Protein AF-A0A098GI30-F1 (afdb_monomer)

Secondary structure (DSSP, 8-state):
--EEEEESS-GGG--HHHHHHHHHHHHHHHTTT--EEEEETTS-TTTTPPTT-EEEEEE-SEEPP--GGGGGS-HHHHHTSHHHHGGGEEEEETTEEEEHHHHHHHHHHTTTT--B-TTSSBP----EEEEEEEESS-GGGHHHHHHHHHHHHHHHS---HHHHHH-EEEEEEETT--SS-----TTS---------S---HHHHHHHHHHSGGGS----HHHHHHHHHHHHHHHHHTTTTHHHHTTGGGGGS-HHHHHHHHHHHH-SSHHHHHHHHHHHHHH-TTSHHHHHHHHHHHHHHHHHHHHHSSS-TT--

pLDDT: mean 77.21, std 16.87, range [32.72, 94.81]

Foldseek 3Di:
DAAEEEEAAAPVGDDPVRVVLVVVLCVVVVVVVHHYHYDYQPRLSQAAADAQHEYEYEYEAEFDDDDPVLLPPPLVVLVVDPNSQSRQWGPNDPVDIDRLLVSLVRSVVSHNQAHADPVGDGDLAEHNYEYEYEYANHAPSQVSNQVSNVVSNVVPPDPPPVRVVRYWYWYFYDNHDDSPPPDCPPPDDRPGDGPTPPPPPVVNVVVVLCPPPVLPQFADPVLLVQLVVVLLVVLCVVVVNVCVVVVVSVVVDDPLRVVLSVQLNPDPGRNSNLVSLVVSCVVCVPDSSNVSCVVRNVVSVVVSCVVPVPDPPPPD

Structure (mmCIF, N/CA/C/O backbone):
data_AF-A0A098GI30-F1
#
_entry.id   AF-A0A098GI30-F1
#
loop_
_atom_site.group_PDB
_atom_site.id
_atom_site.type_symbol
_atom_site.label_atom_id
_atom_site.label_alt_id
_atom_site.label_comp_id
_atom_site.label_asym_id
_atom_site.label_entity_id
_atom_site.label_seq_id
_atom_site.pdbx_PDB_ins_code
_atom_site.Cartn_x
_atom_site.Cartn_y
_atom_site.Cartn_z
_atom_site.occupancy
_atom_site.B_iso_or_equiv
_atom_site.auth_seq_id
_atom_site.auth_comp_id
_atom_site.auth_asym_id
_atom_site.auth_atom_id
_atom_site.pdbx_PDB_model_num
ATOM 1 N N . MET A 1 1 ? 10.193 17.788 -5.941 1.00 66.31 1 MET A N 1
ATOM 2 C CA . MET A 1 1 ? 10.615 16.376 -6.067 1.00 66.31 1 MET A CA 1
ATOM 3 C C . MET A 1 1 ? 9.726 15.698 -7.102 1.00 66.31 1 MET A C 1
ATOM 5 O O . MET A 1 1 ? 8.508 15.831 -6.957 1.00 66.31 1 MET A O 1
ATOM 9 N N . PRO A 1 2 ? 10.304 15.053 -8.130 1.00 80.12 2 PRO A N 1
ATOM 10 C CA . PRO A 1 2 ? 9.548 14.479 -9.238 1.00 80.12 2 PRO A CA 1
ATOM 11 C C . PRO A 1 2 ? 8.706 13.275 -8.800 1.00 80.12 2 PRO A C 1
ATOM 13 O O . PRO A 1 2 ? 9.048 12.545 -7.864 1.00 80.12 2 PRO A O 1
ATOM 16 N N . TYR A 1 3 ? 7.573 13.107 -9.470 1.00 86.69 3 TYR A N 1
ATOM 17 C CA . TYR A 1 3 ? 6.636 12.004 -9.323 1.00 86.69 3 TYR A CA 1
ATOM 18 C C . TYR A 1 3 ? 6.801 11.104 -10.543 1.00 86.69 3 TYR A C 1
ATOM 20 O O . TYR A 1 3 ? 6.679 11.578 -11.668 1.00 86.69 3 TYR A O 1
ATOM 28 N N . TYR A 1 4 ? 7.044 9.817 -10.331 1.00 90.88 4 TYR A N 1
ATOM 29 C CA . TYR A 1 4 ? 7.164 8.855 -11.423 1.00 90.88 4 TYR A CA 1
ATOM 30 C C . TYR A 1 4 ? 5.808 8.199 -11.635 1.00 90.88 4 TYR A C 1
ATOM 32 O O . TYR A 1 4 ? 5.239 7.669 -10.685 1.00 90.88 4 TYR A O 1
ATOM 40 N N . LEU A 1 5 ? 5.267 8.250 -12.846 1.00 92.19 5 LEU A N 1
ATOM 41 C CA . LEU A 1 5 ? 4.055 7.537 -13.234 1.00 92.19 5 LEU A CA 1
ATOM 42 C C . LEU A 1 5 ? 4.455 6.386 -14.156 1.00 92.19 5 LEU A C 1
ATOM 44 O O . LEU A 1 5 ? 4.785 6.622 -15.314 1.00 92.19 5 LEU A O 1
ATOM 48 N N . TYR A 1 6 ? 4.419 5.162 -13.637 1.00 94.31 6 TYR A N 1
ATOM 49 C CA . TYR A 1 6 ? 4.655 3.940 -14.393 1.00 94.31 6 TYR A CA 1
ATOM 50 C C . TYR A 1 6 ? 3.350 3.382 -14.950 1.00 94.31 6 TYR A C 1
ATOM 52 O O . TYR A 1 6 ? 2.383 3.176 -14.210 1.00 94.31 6 TYR A O 1
ATOM 60 N N . ILE A 1 7 ? 3.331 3.126 -16.255 1.00 92.75 7 ILE A N 1
ATOM 61 C CA . ILE A 1 7 ? 2.194 2.542 -16.960 1.00 92.75 7 ILE A CA 1
ATOM 62 C C . ILE A 1 7 ? 2.646 1.194 -17.536 1.00 92.75 7 ILE A C 1
ATOM 64 O O . ILE A 1 7 ? 3.484 1.180 -18.440 1.00 92.75 7 ILE A O 1
ATOM 68 N N . PRO A 1 8 ? 2.078 0.061 -17.080 1.00 92.75 8 PRO A N 1
ATOM 69 C CA . PRO A 1 8 ? 2.467 -1.288 -17.485 1.00 92.75 8 PRO A CA 1
ATOM 70 C C . PRO A 1 8 ? 1.905 -1.666 -18.867 1.00 92.75 8 PRO A C 1
ATOM 72 O O . PRO A 1 8 ? 1.414 -2.769 -19.080 1.00 92.75 8 PRO A O 1
ATOM 75 N N . ILE A 1 9 ? 1.915 -0.721 -19.805 1.00 91.69 9 ILE A N 1
ATOM 76 C CA . ILE A 1 9 ? 1.500 -0.885 -21.197 1.00 91.69 9 ILE A CA 1
ATOM 77 C C . ILE A 1 9 ? 2.473 -0.074 -22.047 1.00 91.69 9 ILE A C 1
ATOM 79 O O . ILE A 1 9 ? 2.717 1.098 -21.756 1.00 91.69 9 ILE A O 1
ATOM 83 N N . ALA A 1 10 ? 2.998 -0.674 -23.116 1.00 91.88 10 ALA A N 1
ATOM 84 C CA . ALA A 1 10 ? 3.862 0.030 -24.058 1.00 91.88 10 ALA A CA 1
ATOM 85 C C . ALA A 1 10 ? 3.115 1.220 -24.681 1.00 91.88 10 ALA A C 1
ATOM 87 O O . ALA A 1 10 ? 1.952 1.086 -25.066 1.00 91.88 10 ALA A O 1
ATOM 88 N N . GLN A 1 11 ? 3.784 2.361 -24.858 1.00 91.56 11 GLN A N 1
ATOM 89 C CA . GLN A 1 11 ? 3.155 3.620 -25.286 1.00 91.56 11 GLN A CA 1
ATOM 90 C C . GLN A 1 11 ? 2.290 3.490 -26.560 1.00 91.56 11 GLN A C 1
ATOM 92 O O . GLN A 1 11 ? 1.214 4.096 -26.668 1.00 91.56 11 GLN A O 1
ATOM 97 N N . LYS A 1 12 ? 2.742 2.663 -27.514 1.00 90.06 12 LYS A N 1
ATOM 98 C CA . LYS A 1 12 ? 2.047 2.364 -28.777 1.00 90.06 12 LYS A CA 1
ATOM 99 C C . LYS A 1 12 ? 0.723 1.606 -28.603 1.00 90.06 12 LYS A C 1
ATOM 101 O O . LYS A 1 12 ? -0.170 1.772 -29.423 1.00 90.06 12 LYS A O 1
ATOM 106 N N . ASN A 1 13 ? 0.579 0.836 -27.525 1.00 89.44 13 ASN A N 1
ATOM 107 C CA . ASN A 1 13 ? -0.569 -0.040 -27.266 1.00 89.44 13 ASN A CA 1
ATOM 108 C C . ASN A 1 13 ? -1.625 0.601 -26.354 1.00 89.44 13 ASN A C 1
ATOM 110 O O . ASN A 1 13 ? -2.619 -0.044 -26.021 1.00 89.44 13 ASN A O 1
ATOM 114 N N . ILE A 1 14 ? -1.417 1.851 -25.929 1.00 88.00 14 ILE A N 1
ATOM 115 C CA . ILE A 1 14 ? -2.318 2.547 -25.008 1.00 88.00 14 ILE A CA 1
ATOM 116 C C . ILE A 1 14 ? -3.578 3.009 -25.740 1.00 88.00 14 ILE A C 1
ATOM 118 O O . ILE A 1 14 ? -3.468 3.815 -26.671 1.00 88.00 14 ILE A O 1
ATOM 122 N N . PRO A 1 15 ? -4.772 2.599 -25.276 1.00 86.50 15 PRO A N 1
ATOM 123 C CA . PRO A 1 15 ? -6.033 3.072 -25.831 1.00 86.50 15 PRO A CA 1
ATOM 124 C C . PRO A 1 15 ? -6.187 4.597 -25.766 1.00 86.50 15 PRO A C 1
ATOM 126 O O . PRO A 1 15 ? -5.739 5.253 -24.821 1.00 86.50 15 PRO A O 1
ATOM 129 N N . ALA A 1 16 ? -6.854 5.178 -26.766 1.00 84.94 16 ALA A N 1
ATOM 130 C CA . ALA A 1 16 ? -6.996 6.630 -26.898 1.00 84.94 16 ALA A CA 1
ATOM 131 C C . ALA A 1 16 ? -7.680 7.285 -25.682 1.00 84.94 16 ALA A C 1
ATOM 133 O O . ALA A 1 16 ? -7.245 8.347 -25.227 1.00 84.94 16 ALA A O 1
ATOM 134 N N . ASN A 1 17 ? -8.697 6.625 -25.117 1.00 80.44 17 ASN A N 1
ATOM 135 C CA . ASN A 1 17 ? -9.366 7.073 -23.896 1.00 80.44 17 ASN A CA 1
ATOM 136 C C . ASN A 1 17 ? -8.368 7.165 -22.731 1.00 80.44 17 ASN A C 1
ATOM 138 O O . ASN A 1 17 ? -8.202 8.241 -22.166 1.00 80.44 17 ASN A O 1
ATOM 142 N N . LEU A 1 18 ? -7.614 6.099 -22.453 1.00 83.62 18 LEU A N 1
ATOM 143 C CA . LEU A 1 18 ? -6.615 6.057 -21.389 1.00 83.62 18 LEU A CA 1
ATOM 144 C C . LEU A 1 18 ? -5.523 7.114 -21.596 1.00 83.62 18 LEU A C 1
ATOM 146 O O . LEU A 1 18 ? -5.159 7.817 -20.654 1.00 83.62 18 LEU A O 1
ATOM 150 N N . ARG A 1 19 ? -5.056 7.296 -22.838 1.00 85.56 19 ARG A N 1
ATOM 151 C CA . ARG A 1 19 ? -4.071 8.329 -23.192 1.00 85.56 19 ARG A CA 1
ATOM 152 C C . ARG A 1 19 ? -4.573 9.733 -22.853 1.00 85.56 19 ARG A C 1
ATOM 154 O O . ARG A 1 19 ? -3.816 10.533 -22.305 1.00 85.56 19 ARG A O 1
ATOM 161 N N . SER A 1 20 ? -5.834 10.036 -23.165 1.00 80.12 20 SER A N 1
ATOM 162 C CA . SER A 1 20 ? -6.440 11.329 -22.826 1.00 80.12 20 SER A CA 1
ATOM 163 C C . SER A 1 20 ? -6.517 11.540 -21.313 1.00 80.12 20 SER A C 1
ATOM 165 O O . SER A 1 20 ? -6.191 12.618 -20.819 1.00 80.12 20 SER A O 1
ATOM 167 N N . THR A 1 21 ? -6.852 10.492 -20.562 1.00 78.75 21 THR A N 1
ATOM 168 C CA . THR A 1 21 ? -7.002 10.579 -19.113 1.00 78.75 21 THR A CA 1
ATOM 169 C C . THR A 1 21 ? -5.658 10.699 -18.391 1.00 78.75 21 THR A C 1
ATOM 171 O O . THR A 1 21 ? -5.544 11.471 -17.442 1.00 78.75 21 THR A O 1
ATOM 174 N N . ILE A 1 22 ? -4.614 10.012 -18.873 1.00 84.81 22 ILE A N 1
ATOM 175 C CA . ILE A 1 22 ? -3.236 10.191 -18.387 1.00 84.81 22 ILE A CA 1
ATOM 176 C C . ILE A 1 22 ? -2.790 11.640 -18.598 1.00 84.81 22 ILE A C 1
ATOM 178 O O . ILE A 1 22 ? -2.300 12.260 -17.658 1.00 84.81 22 ILE A O 1
ATOM 182 N N . LYS A 1 23 ? -2.998 12.202 -19.799 1.00 85.94 23 LYS A N 1
ATOM 183 C CA . LYS A 1 23 ? -2.648 13.603 -20.092 1.00 85.94 23 LYS A CA 1
ATOM 184 C C . LYS A 1 23 ? -3.344 14.570 -19.135 1.00 85.94 23 LYS A C 1
ATOM 186 O O . LYS A 1 23 ? -2.672 15.368 -18.493 1.00 85.94 23 LYS A O 1
ATOM 191 N N . GLN A 1 24 ? -4.658 14.426 -18.957 1.00 79.50 24 GLN A N 1
ATOM 192 C CA . GLN A 1 24 ? -5.422 15.249 -18.015 1.00 79.50 24 GLN A CA 1
ATOM 193 C C . GLN A 1 24 ? -4.879 15.155 -16.584 1.00 79.50 24 GLN A C 1
ATOM 195 O O . GLN A 1 24 ? -4.757 16.171 -15.902 1.00 79.50 24 GLN A O 1
ATOM 200 N N . TRP A 1 25 ? -4.534 13.950 -16.121 1.00 80.69 25 TRP A N 1
ATOM 201 C CA . TRP A 1 25 ? -3.972 13.757 -14.786 1.00 80.69 25 TRP A CA 1
ATOM 202 C C . TRP A 1 25 ? -2.607 14.437 -14.629 1.00 80.69 25 TRP A C 1
ATOM 204 O O . TRP A 1 25 ? -2.384 15.150 -13.649 1.00 80.69 25 TRP A O 1
ATOM 214 N N . VAL A 1 26 ? -1.721 14.271 -15.616 1.00 85.12 26 VAL A N 1
ATOM 215 C CA . VAL A 1 26 ? -0.407 14.927 -15.647 1.00 85.12 26 VAL A CA 1
ATOM 216 C C . VAL A 1 26 ? -0.567 16.448 -15.625 1.00 85.12 26 VAL A C 1
ATOM 218 O O . VAL A 1 26 ? 0.106 17.115 -14.843 1.00 85.12 26 VAL A O 1
ATOM 221 N N . ASP A 1 27 ? -1.488 17.001 -16.414 1.00 82.81 27 ASP A N 1
ATOM 222 C CA . ASP A 1 27 ? -1.739 18.444 -16.470 1.00 82.81 27 ASP A CA 1
ATOM 223 C C . ASP A 1 27 ? -2.261 18.994 -15.133 1.00 82.81 27 ASP A C 1
ATOM 225 O O . ASP A 1 27 ? -1.867 20.081 -14.704 1.00 82.81 27 ASP A O 1
ATOM 229 N N . ILE A 1 28 ? -3.117 18.239 -14.435 1.00 79.81 28 ILE A N 1
ATOM 230 C CA . ILE A 1 28 ? -3.610 18.601 -13.097 1.00 79.81 28 ILE A CA 1
ATOM 231 C C . ILE A 1 28 ? -2.469 18.623 -12.076 1.00 79.81 28 ILE A C 1
ATOM 233 O O . ILE A 1 28 ? -2.392 19.543 -11.260 1.00 79.81 28 ILE A O 1
ATOM 237 N N . GLU A 1 29 ? -1.586 17.627 -12.093 1.00 79.75 29 GLU A N 1
ATOM 238 C CA . GLU A 1 29 ? -0.469 17.571 -11.147 1.00 79.75 29 GLU A CA 1
ATOM 239 C C . GLU A 1 29 ? 0.607 18.620 -11.476 1.00 79.75 29 GLU A C 1
ATOM 241 O O . GLU A 1 29 ? 1.128 19.253 -10.555 1.00 79.75 29 GLU A O 1
ATOM 246 N N . LYS A 1 30 ? 0.844 18.924 -12.760 1.00 83.25 30 LYS A N 1
ATOM 247 C CA . LYS A 1 30 ? 1.698 20.046 -13.187 1.00 83.25 30 LYS A CA 1
ATOM 248 C C . LYS A 1 30 ? 1.175 21.392 -12.691 1.00 83.25 30 LYS A C 1
ATOM 250 O O . LYS A 1 30 ? 1.943 22.168 -12.130 1.00 83.25 30 LYS A O 1
ATOM 255 N N . LYS A 1 31 ? -0.139 21.641 -12.785 1.00 83.56 31 LYS A N 1
ATOM 256 C CA . LYS A 1 31 ? -0.789 22.836 -12.200 1.00 83.56 31 LYS A CA 1
ATOM 257 C C . LYS A 1 31 ? -0.607 22.949 -10.681 1.00 83.56 31 LYS A C 1
ATOM 259 O O . LYS A 1 31 ? -0.778 24.026 -10.125 1.00 83.56 31 LYS A O 1
ATOM 264 N N . ARG A 1 32 ? -0.264 21.851 -10.000 1.00 80.25 32 ARG A N 1
ATOM 265 C CA . ARG A 1 32 ? 0.043 21.805 -8.560 1.00 80.25 32 ARG A CA 1
ATOM 266 C C . ARG A 1 32 ? 1.544 21.913 -8.270 1.00 80.25 32 ARG A C 1
ATOM 268 O O . ARG A 1 32 ? 1.970 21.529 -7.182 1.00 80.25 32 ARG A O 1
ATOM 275 N N . ASN A 1 33 ? 2.339 22.398 -9.227 1.00 80.94 33 ASN A N 1
ATOM 276 C CA . ASN A 1 33 ? 3.798 22.507 -9.144 1.00 80.94 33 ASN A CA 1
ATOM 277 C C . ASN A 1 33 ? 4.491 21.171 -8.838 1.00 80.94 33 ASN A C 1
ATOM 279 O O . ASN A 1 33 ? 5.503 21.120 -8.134 1.00 80.94 33 ASN A O 1
ATOM 283 N N . LYS A 1 34 ? 3.939 20.064 -9.346 1.00 81.25 34 LYS A N 1
ATOM 284 C CA . LYS A 1 34 ? 4.597 18.760 -9.292 1.00 81.25 34 LYS A CA 1
ATOM 285 C C . LYS A 1 34 ? 5.141 18.416 -10.662 1.00 81.25 34 LYS A C 1
ATOM 287 O O . LYS A 1 34 ? 4.408 18.416 -11.647 1.00 81.25 34 LYS A O 1
ATOM 292 N N . ASP A 1 35 ? 6.420 18.082 -10.686 1.00 84.88 35 ASP A N 1
ATOM 293 C CA . ASP A 1 35 ? 7.047 17.514 -11.866 1.00 84.88 35 ASP A CA 1
ATOM 294 C C . ASP A 1 35 ? 6.676 16.031 -11.973 1.00 84.88 35 ASP A C 1
ATOM 296 O O . ASP A 1 35 ? 6.771 15.298 -10.984 1.00 84.88 35 ASP A O 1
ATOM 300 N N . VAL A 1 36 ? 6.188 15.610 -13.138 1.00 87.12 36 VAL A N 1
ATOM 301 C CA . VAL A 1 36 ? 5.662 14.261 -13.372 1.00 87.12 36 VAL A CA 1
ATOM 302 C C . VAL A 1 36 ? 6.400 13.641 -14.547 1.00 87.12 36 VAL A C 1
ATOM 304 O O . VAL A 1 36 ? 6.240 14.074 -15.687 1.00 87.12 36 VAL A O 1
ATOM 307 N N . ILE A 1 37 ? 7.153 12.585 -14.258 1.00 90.81 37 ILE A N 1
ATOM 308 C CA . ILE A 1 37 ? 7.880 11.780 -15.233 1.00 90.81 37 ILE A CA 1
ATOM 309 C C . ILE A 1 37 ? 7.016 10.564 -15.548 1.00 90.81 37 ILE A C 1
ATOM 311 O O . ILE A 1 37 ? 6.802 9.705 -14.694 1.00 90.81 37 ILE A O 1
ATOM 315 N N . VAL A 1 38 ? 6.481 10.508 -16.765 1.00 92.12 38 VAL A N 1
ATOM 316 C CA . VAL A 1 38 ? 5.692 9.365 -17.233 1.00 92.12 38 VAL A CA 1
ATOM 317 C C . VAL A 1 38 ? 6.631 8.374 -17.903 1.00 92.12 38 VAL A C 1
ATOM 319 O O . VAL A 1 38 ? 7.361 8.753 -18.813 1.00 92.12 38 VAL A O 1
ATOM 322 N N . THR A 1 39 ? 6.592 7.121 -17.468 1.00 93.25 39 THR A N 1
ATOM 323 C CA . THR A 1 39 ? 7.349 6.019 -18.062 1.00 93.25 39 THR A CA 1
ATOM 324 C C . THR A 1 39 ? 6.393 4.888 -18.415 1.00 93.25 39 THR A C 1
ATOM 326 O O . THR A 1 39 ? 5.531 4.494 -17.624 1.00 93.25 39 THR A O 1
ATOM 329 N N . TYR A 1 40 ? 6.510 4.412 -19.646 1.00 94.25 40 TYR A N 1
ATOM 330 C CA . TYR A 1 40 ? 5.761 3.280 -20.157 1.00 94.25 40 TYR A CA 1
ATOM 331 C C . TYR A 1 40 ? 6.621 2.020 -20.091 1.00 94.25 40 TYR A C 1
ATOM 333 O O . TYR A 1 40 ? 7.846 2.083 -19.979 1.00 94.25 40 TYR A O 1
ATOM 341 N N . LEU A 1 41 ? 5.961 0.869 -20.177 1.00 93.75 41 LEU A N 1
ATOM 342 C CA . LEU A 1 41 ? 6.621 -0.428 -20.277 1.00 93.75 41 LEU A CA 1
ATOM 343 C C . LEU A 1 41 ? 7.695 -0.424 -21.379 1.00 93.75 41 LEU A C 1
ATOM 345 O O . LEU A 1 41 ? 7.363 -0.212 -22.551 1.00 93.75 41 LEU A O 1
ATOM 349 N N . GLY A 1 42 ? 8.941 -0.722 -21.002 1.00 91.12 42 GLY A N 1
ATOM 350 C CA . GLY A 1 42 ? 10.086 -0.837 -21.910 1.00 91.12 42 GLY A CA 1
ATOM 351 C C . GLY A 1 42 ? 10.893 0.450 -22.109 1.00 91.12 42 GLY A C 1
ATOM 352 O O . GLY A 1 42 ? 11.939 0.404 -22.757 1.00 91.12 42 GLY A O 1
ATOM 353 N N . ASP A 1 43 ? 10.456 1.584 -21.550 1.00 90.75 43 ASP A N 1
ATOM 354 C CA . ASP A 1 43 ? 11.154 2.871 -21.694 1.00 90.75 43 ASP A CA 1
ATOM 355 C C . ASP A 1 43 ? 12.425 2.967 -20.835 1.00 90.75 43 ASP A C 1
ATOM 357 O O . ASP A 1 43 ? 13.200 3.910 -20.990 1.00 90.75 43 ASP A O 1
ATOM 361 N N . LYS A 1 44 ? 12.631 2.035 -19.890 1.00 89.00 44 LYS A N 1
ATOM 362 C CA . LYS A 1 44 ? 13.718 2.088 -18.895 1.00 89.00 44 LYS A CA 1
ATOM 363 C C . LYS A 1 44 ? 13.758 3.385 -18.069 1.00 89.00 44 LYS A C 1
ATOM 365 O O . LYS A 1 44 ? 14.813 3.838 -17.628 1.00 89.00 44 LYS A O 1
ATOM 370 N N . GLY A 1 45 ? 12.594 3.995 -17.841 1.00 86.88 45 GLY A N 1
ATOM 371 C CA . GLY A 1 45 ? 12.463 5.273 -17.136 1.00 86.88 45 GLY A CA 1
ATOM 372 C C . GLY A 1 45 ? 12.563 5.188 -15.609 1.00 86.88 45 GLY A C 1
ATOM 373 O O . GLY A 1 45 ? 12.370 6.202 -14.939 1.00 86.88 45 GLY A O 1
ATOM 374 N N . LEU A 1 46 ? 12.829 4.003 -15.044 1.00 89.19 46 LEU A N 1
ATOM 375 C CA . LEU A 1 46 ? 12.972 3.790 -13.599 1.00 89.19 46 LEU A CA 1
ATOM 376 C C . LEU A 1 46 ? 14.438 3.682 -13.149 1.00 89.19 46 LEU A C 1
ATOM 378 O O . LEU A 1 46 ? 14.681 3.355 -11.994 1.00 89.19 46 LEU A O 1
ATOM 382 N N . ILE A 1 47 ? 15.402 3.976 -14.025 1.00 89.00 47 ILE A N 1
ATOM 383 C CA . ILE A 1 47 ? 16.834 4.028 -13.699 1.00 89.00 47 ILE A CA 1
ATOM 384 C C . ILE A 1 47 ? 17.159 5.314 -12.914 1.00 89.00 47 ILE A C 1
ATOM 386 O O . ILE A 1 47 ? 16.571 6.368 -13.158 1.00 89.00 47 ILE A O 1
ATOM 390 N N . ASN A 1 48 ? 18.131 5.248 -11.998 1.00 85.88 48 ASN A N 1
ATOM 391 C CA . ASN A 1 48 ? 18.674 6.394 -11.251 1.00 85.88 48 ASN A CA 1
ATOM 392 C C . ASN A 1 48 ? 17.626 7.162 -10.437 1.00 85.88 48 ASN A C 1
ATOM 394 O O . ASN A 1 48 ? 17.646 8.392 -10.351 1.00 85.88 48 ASN A O 1
ATOM 398 N N . LEU A 1 49 ? 16.700 6.434 -9.813 1.00 86.31 49 LEU A N 1
ATOM 399 C CA . LEU A 1 49 ? 15.675 7.049 -8.979 1.00 86.31 49 LEU A CA 1
ATOM 400 C C . LEU A 1 49 ? 16.295 7.785 -7.776 1.00 86.31 49 LEU A C 1
ATOM 402 O O . LEU A 1 49 ? 17.160 7.230 -7.084 1.00 86.31 49 LEU A O 1
ATOM 406 N N . PRO A 1 50 ? 15.819 9.007 -7.466 1.00 84.06 50 PRO A N 1
ATOM 407 C CA . PRO A 1 50 ? 16.271 9.745 -6.297 1.00 84.06 50 PRO A CA 1
ATOM 408 C C . PRO A 1 50 ? 15.878 9.019 -5.006 1.00 84.06 50 PRO A C 1
ATOM 410 O O . PRO A 1 50 ? 14.928 8.228 -4.967 1.00 84.06 50 PRO A O 1
ATOM 413 N N . GLN A 1 51 ? 16.565 9.327 -3.904 1.00 79.75 51 GLN A N 1
ATOM 414 C CA . GLN A 1 51 ? 16.146 8.827 -2.595 1.00 79.75 51 GLN A CA 1
ATOM 415 C C . GLN A 1 51 ? 14.702 9.256 -2.286 1.00 79.75 51 GLN A C 1
ATOM 417 O O . GLN A 1 51 ? 14.285 10.375 -2.587 1.00 79.75 51 GLN A O 1
ATOM 422 N N . HIS A 1 52 ? 13.933 8.352 -1.676 1.00 79.44 52 HIS A N 1
ATOM 423 C CA . HIS A 1 52 ? 12.517 8.542 -1.342 1.00 79.44 52 HIS A CA 1
ATOM 424 C C . HIS A 1 52 ? 11.580 8.704 -2.553 1.00 79.44 52 HIS A C 1
ATOM 426 O O . HIS A 1 52 ? 10.465 9.213 -2.381 1.00 79.44 52 HIS A O 1
ATOM 432 N N . ALA A 1 53 ? 11.996 8.272 -3.756 1.00 85.25 53 ALA A N 1
ATOM 433 C CA . ALA A 1 53 ? 11.202 8.361 -4.983 1.00 85.25 53 ALA A CA 1
ATOM 434 C C . ALA A 1 53 ? 9.768 7.847 -4.791 1.00 85.25 53 ALA A C 1
ATOM 436 O O . ALA A 1 53 ? 9.521 6.791 -4.201 1.00 85.25 53 ALA A O 1
ATOM 437 N N . LYS A 1 54 ? 8.805 8.620 -5.306 1.00 88.69 54 LYS A N 1
ATOM 438 C CA . LYS A 1 54 ? 7.385 8.258 -5.307 1.00 88.69 54 LYS A CA 1
ATOM 439 C C . LYS A 1 54 ? 6.998 7.777 -6.695 1.00 88.69 54 LYS A C 1
ATOM 441 O O . LYS A 1 54 ? 6.988 8.575 -7.631 1.00 88.69 54 LYS A O 1
ATOM 446 N N . ILE A 1 55 ? 6.639 6.504 -6.788 1.00 90.69 55 ILE A N 1
ATOM 447 C CA . ILE A 1 55 ? 6.252 5.835 -8.027 1.00 90.69 55 ILE A CA 1
ATOM 448 C C . ILE A 1 55 ? 4.762 5.520 -7.954 1.00 90.69 55 ILE A C 1
ATOM 450 O O . ILE A 1 55 ? 4.288 4.888 -7.016 1.00 90.69 55 ILE A O 1
ATOM 454 N N . TYR A 1 56 ? 4.012 5.988 -8.935 1.00 90.25 56 TYR A N 1
ATOM 455 C CA . TYR A 1 56 ? 2.596 5.736 -9.131 1.00 90.25 56 TYR A CA 1
ATOM 456 C C . TYR A 1 56 ? 2.509 4.681 -10.222 1.00 90.25 56 TYR A C 1
ATOM 458 O O . TYR A 1 56 ? 2.908 4.944 -11.347 1.00 90.25 56 TYR A O 1
ATOM 466 N N . VAL A 1 57 ? 2.030 3.491 -9.893 1.00 91.38 57 VAL A N 1
ATOM 467 C CA . VAL A 1 57 ? 1.822 2.414 -10.860 1.00 91.38 57 VAL A CA 1
ATOM 468 C C . VAL A 1 57 ? 0.357 2.445 -11.251 1.00 91.38 57 VAL A C 1
ATOM 470 O O . VAL A 1 57 ? -0.519 2.164 -10.431 1.00 91.38 57 VAL A O 1
ATOM 473 N N . LEU A 1 58 ? 0.089 2.843 -12.488 1.00 88.62 58 LEU A N 1
ATOM 474 C CA . LEU A 1 58 ? -1.256 2.934 -13.030 1.00 88.62 58 LEU A CA 1
ATOM 475 C C . LEU A 1 58 ? -1.575 1.633 -13.758 1.00 88.62 58 LEU A C 1
ATOM 477 O O . LEU A 1 58 ? -1.179 1.481 -14.905 1.00 88.62 58 LEU A O 1
ATOM 481 N N . ALA A 1 59 ? -2.271 0.705 -13.108 1.00 87.88 59 ALA A N 1
ATOM 482 C CA . ALA A 1 59 ? -2.635 -0.586 -13.682 1.00 87.88 59 ALA A CA 1
ATOM 483 C C . ALA A 1 59 ? -4.115 -0.556 -14.116 1.00 87.88 59 ALA A C 1
ATOM 485 O O . ALA A 1 59 ? -5.009 -0.774 -13.289 1.00 87.88 59 ALA A O 1
ATOM 486 N N . PRO A 1 60 ? -4.402 -0.210 -15.386 1.00 82.62 60 PRO A N 1
ATOM 487 C CA . PRO A 1 60 ? -5.766 -0.048 -15.859 1.00 82.62 60 PRO A CA 1
ATOM 488 C C . PRO A 1 60 ? -6.412 -1.408 -16.164 1.00 82.62 60 PRO A C 1
ATOM 490 O O . PRO A 1 60 ? -5.738 -2.362 -16.541 1.00 82.62 60 PRO A O 1
ATOM 493 N N . GLY A 1 61 ? -7.738 -1.464 -16.074 1.00 79.31 61 GLY A N 1
ATOM 494 C CA . GLY A 1 61 ? -8.525 -2.660 -16.379 1.00 79.31 61 GLY A CA 1
ATOM 495 C C . GLY A 1 61 ? -9.185 -3.263 -15.147 1.00 79.31 61 GLY A C 1
ATOM 496 O O . GLY A 1 61 ? -8.701 -3.091 -14.036 1.00 79.31 61 GLY A O 1
ATOM 497 N N . GLN A 1 62 ? -10.302 -3.949 -15.364 1.00 85.12 62 GLN A N 1
ATOM 498 C CA . GLN A 1 62 ? -11.136 -4.539 -14.323 1.00 85.12 62 GLN A CA 1
ATOM 499 C C . GLN A 1 62 ? -10.578 -5.899 -13.901 1.00 85.12 62 GLN A C 1
ATOM 501 O O . GLN A 1 62 ? -10.189 -6.707 -14.746 1.00 85.12 62 GLN A O 1
ATOM 506 N N . ALA A 1 63 ? -10.557 -6.181 -12.601 1.00 85.56 63 ALA A N 1
ATOM 507 C CA . ALA A 1 63 ? -10.092 -7.477 -12.116 1.00 85.56 63 ALA A CA 1
ATOM 508 C C . ALA A 1 63 ? -11.023 -8.614 -12.575 1.00 85.56 63 ALA A C 1
ATOM 510 O O . ALA A 1 63 ? -12.247 -8.502 -12.462 1.00 85.56 63 ALA A O 1
ATOM 511 N N . ILE A 1 64 ? -10.445 -9.707 -13.085 1.00 86.44 64 ILE A N 1
ATOM 512 C CA . ILE A 1 64 ? -11.214 -10.856 -13.584 1.00 86.44 64 ILE A CA 1
ATOM 513 C C . ILE A 1 64 ? -11.961 -11.521 -12.427 1.00 86.44 64 ILE A C 1
ATOM 515 O O . ILE A 1 64 ? -11.386 -11.823 -11.378 1.00 86.44 64 ILE A O 1
ATOM 519 N N . GLU A 1 65 ? -13.260 -11.776 -12.593 1.00 80.75 65 GLU A N 1
ATOM 520 C CA . GLU A 1 65 ? -14.047 -12.425 -11.549 1.00 80.75 65 GLU A CA 1
ATOM 521 C C . GLU A 1 65 ? -13.482 -13.797 -11.190 1.00 80.75 65 GLU A C 1
ATOM 523 O O . GLU A 1 65 ? -13.394 -14.710 -12.006 1.00 80.75 65 GLU A O 1
ATOM 528 N N . THR A 1 66 ? -13.091 -13.921 -9.924 1.00 79.69 66 THR A N 1
ATOM 529 C CA . THR A 1 66 ? -12.500 -15.140 -9.388 1.00 79.69 66 THR A CA 1
ATOM 530 C C . THR A 1 66 ? -13.336 -15.642 -8.211 1.00 79.69 66 THR A C 1
ATOM 532 O O . THR A 1 66 ? -13.636 -14.833 -7.310 1.00 79.69 66 THR A O 1
ATOM 535 N N . PRO A 1 67 ? -13.665 -16.952 -8.168 1.00 81.31 67 PRO A N 1
ATOM 536 C CA . PRO A 1 67 ? -14.293 -17.592 -7.020 1.00 81.31 67 PRO A CA 1
ATOM 537 C C . PRO A 1 67 ? -13.577 -17.270 -5.705 1.00 81.31 67 PRO A C 1
ATOM 539 O O . PRO A 1 67 ? -12.349 -17.228 -5.638 1.00 81.31 67 PRO A O 1
ATOM 542 N N . GLN A 1 68 ? -14.341 -17.062 -4.631 1.00 77.19 68 GLN A N 1
ATOM 543 C CA . GLN A 1 68 ? -13.776 -16.629 -3.346 1.00 77.19 68 GLN A CA 1
ATOM 544 C C . GLN A 1 68 ? -12.759 -17.619 -2.761 1.00 77.19 68 GLN A C 1
ATOM 546 O O . GLN A 1 68 ? -11.800 -17.185 -2.126 1.00 77.19 68 GLN A O 1
ATOM 551 N N . PHE A 1 69 ? -12.937 -18.925 -2.983 1.00 78.00 69 PHE A N 1
ATOM 552 C CA . PHE A 1 69 ? -12.023 -19.943 -2.460 1.00 78.00 69 PHE A CA 1
ATOM 553 C C . PHE A 1 69 ? -10.624 -19.855 -3.092 1.00 78.00 69 PHE A C 1
ATOM 555 O O . PHE A 1 69 ? -9.634 -20.060 -2.395 1.00 78.00 69 PHE A O 1
ATOM 562 N N . LEU A 1 70 ? -10.523 -19.454 -4.366 1.00 78.50 70 LEU A N 1
ATOM 563 C CA . LEU A 1 70 ? -9.236 -19.294 -5.053 1.00 78.50 70 LEU A CA 1
ATOM 564 C C . LEU A 1 70 ? -8.423 -18.106 -4.531 1.00 78.50 70 LEU A C 1
ATOM 566 O O . LEU A 1 70 ? -7.197 -18.137 -4.595 1.00 78.50 70 LEU A O 1
ATOM 570 N N . ARG A 1 71 ? -9.081 -17.100 -3.938 1.00 73.75 71 ARG A N 1
ATOM 571 C CA . ARG A 1 71 ? -8.414 -15.914 -3.367 1.00 73.75 71 ARG A CA 1
ATOM 572 C C . ARG A 1 71 ? -7.574 -16.220 -2.132 1.00 73.75 71 ARG A C 1
ATOM 574 O O . ARG A 1 71 ? -6.729 -15.416 -1.762 1.00 73.75 71 ARG A O 1
ATOM 581 N N . LYS A 1 72 ? -7.828 -17.359 -1.484 1.00 79.06 72 LYS A N 1
ATOM 582 C CA . LYS A 1 72 ? -7.092 -17.818 -0.299 1.00 79.06 72 LYS A CA 1
ATOM 583 C C . LYS A 1 72 ? -5.917 -18.731 -0.650 1.00 79.06 72 LYS A C 1
ATOM 585 O O . LYS A 1 72 ? -5.162 -19.107 0.239 1.00 79.06 72 LYS A O 1
ATOM 590 N N . VAL A 1 73 ? -5.774 -19.109 -1.922 1.00 83.25 73 VAL A N 1
ATOM 591 C CA . VAL A 1 73 ? -4.686 -19.981 -2.366 1.00 83.25 73 VAL A CA 1
ATOM 592 C C . VAL A 1 73 ? -3.361 -19.221 -2.240 1.00 83.25 73 VAL A C 1
ATOM 594 O O . VAL A 1 73 ? -3.279 -18.088 -2.732 1.00 83.25 73 VAL A O 1
ATOM 597 N N . PRO A 1 74 ? -2.323 -19.815 -1.613 1.00 86.69 74 PRO A N 1
ATOM 598 C CA . PRO A 1 74 ? -1.005 -19.200 -1.506 1.00 86.69 74 PRO A CA 1
ATOM 599 C C . PRO A 1 74 ? -0.482 -18.760 -2.870 1.00 86.69 74 PRO A C 1
ATOM 601 O O . PRO A 1 74 ? -0.624 -19.483 -3.854 1.00 86.69 74 PRO A O 1
ATOM 604 N N . THR A 1 75 ? 0.150 -17.591 -2.932 1.00 85.94 75 THR A N 1
ATOM 605 C CA . THR A 1 75 ? 0.535 -16.941 -4.194 1.00 85.94 75 THR A CA 1
ATOM 606 C C . THR A 1 75 ? 1.393 -17.839 -5.075 1.00 85.94 75 THR A C 1
ATOM 608 O O . THR A 1 75 ? 1.082 -18.018 -6.246 1.00 85.94 75 THR A O 1
ATOM 611 N N . LYS A 1 76 ? 2.411 -18.493 -4.500 1.00 86.69 76 LYS A N 1
ATOM 612 C CA . LYS A 1 76 ? 3.290 -19.419 -5.232 1.00 86.69 76 LYS A CA 1
ATOM 613 C C . LYS A 1 76 ? 2.528 -20.574 -5.876 1.00 86.69 76 LYS A C 1
ATOM 615 O O . LYS A 1 76 ? 2.808 -20.932 -7.013 1.00 86.69 76 LYS A O 1
ATOM 620 N N . LEU A 1 77 ? 1.545 -21.125 -5.166 1.00 86.94 77 LEU A N 1
ATOM 621 C CA . LEU A 1 77 ? 0.716 -22.212 -5.680 1.00 86.94 77 LEU A CA 1
ATOM 622 C C . LEU A 1 77 ? -0.254 -21.693 -6.747 1.00 86.94 77 LEU A C 1
ATOM 624 O O . LEU A 1 77 ? -0.412 -22.320 -7.787 1.00 86.94 77 LEU A O 1
ATOM 628 N N . ALA A 1 78 ? -0.843 -20.516 -6.525 1.00 88.19 78 ALA A N 1
ATOM 629 C CA . ALA A 1 78 ? -1.754 -19.885 -7.472 1.00 88.19 78 ALA A CA 1
ATOM 630 C C . ALA A 1 78 ? -1.075 -19.517 -8.802 1.00 88.19 78 ALA A C 1
ATOM 632 O O . ALA A 1 78 ? -1.709 -19.624 -9.847 1.00 88.19 78 ALA A O 1
ATOM 633 N N . LEU A 1 79 ? 0.196 -19.105 -8.771 1.00 88.88 79 LEU A N 1
ATOM 634 C CA . LEU A 1 79 ? 0.995 -18.807 -9.965 1.00 88.88 79 LEU A CA 1
ATOM 635 C C . LEU A 1 79 ? 1.428 -20.069 -10.727 1.00 88.88 79 LEU A C 1
ATOM 637 O O . LEU A 1 79 ? 1.706 -19.984 -11.917 1.00 88.88 79 LEU A O 1
ATOM 641 N N . GLY A 1 80 ? 1.466 -21.231 -10.066 1.00 87.50 80 GLY A N 1
ATOM 642 C CA . GLY A 1 80 ? 1.880 -22.497 -10.676 1.00 87.50 80 GLY A CA 1
ATOM 643 C C . GLY A 1 80 ? 0.857 -23.110 -11.639 1.00 87.50 80 GLY A C 1
ATOM 644 O O . GLY A 1 80 ? 1.218 -23.988 -12.417 1.00 87.50 80 GLY A O 1
ATOM 645 N N . PHE A 1 81 ? -0.401 -22.653 -11.611 1.00 87.12 81 PHE A N 1
ATOM 646 C CA . PHE A 1 81 ? -1.466 -23.160 -12.478 1.00 87.12 81 PHE A CA 1
ATOM 647 C C . PHE A 1 81 ? -2.242 -22.016 -13.131 1.00 87.12 81 PHE A C 1
ATOM 649 O O . PHE A 1 81 ? -2.707 -21.096 -12.458 1.00 87.12 81 PHE A O 1
ATOM 656 N N . GLU A 1 82 ? -2.459 -22.105 -14.444 1.00 85.12 82 GLU A N 1
ATOM 657 C CA . GLU A 1 82 ? -3.155 -21.067 -15.218 1.00 85.12 82 GLU A CA 1
ATOM 658 C C . GLU A 1 82 ? -4.577 -20.796 -14.692 1.00 85.12 82 GLU A C 1
ATOM 660 O O . GLU A 1 82 ? -5.003 -19.645 -14.568 1.00 85.12 82 GLU A O 1
ATOM 665 N N . SER A 1 83 ? -5.295 -21.852 -14.297 1.00 82.69 83 SER A N 1
ATOM 666 C CA . SER A 1 83 ? -6.664 -21.766 -13.774 1.00 82.69 83 SER A CA 1
ATOM 667 C C . SER A 1 83 ? -6.764 -20.920 -12.501 1.00 82.69 83 SER A C 1
ATOM 669 O O . SER A 1 83 ? -7.760 -20.223 -12.301 1.00 82.69 83 SER A O 1
ATOM 671 N N . THR A 1 84 ? -5.727 -20.932 -11.661 1.00 86.62 84 THR A N 1
ATOM 672 C CA . THR A 1 84 ? -5.659 -20.152 -10.421 1.00 86.62 84 THR A CA 1
ATOM 673 C C . THR A 1 84 ? -4.955 -18.812 -10.593 1.00 86.62 84 THR A C 1
ATOM 675 O O . THR A 1 84 ? -5.285 -17.872 -9.866 1.00 86.62 84 THR A O 1
ATOM 678 N N . ALA A 1 85 ? -4.041 -18.691 -11.559 1.00 89.00 85 ALA A N 1
ATOM 679 C CA . ALA A 1 85 ? -3.312 -17.461 -11.856 1.00 89.00 85 ALA A CA 1
ATOM 680 C C . ALA A 1 85 ? -4.223 -16.364 -12.426 1.00 89.00 85 ALA A C 1
ATOM 682 O O . ALA A 1 85 ? -3.947 -15.179 -12.237 1.00 89.00 85 ALA A O 1
ATOM 683 N N . ARG A 1 86 ? -5.357 -16.743 -13.039 1.00 88.12 86 ARG A N 1
ATOM 684 C CA . ARG A 1 86 ? -6.398 -15.823 -13.542 1.00 88.12 86 ARG A CA 1
ATOM 685 C C . ARG A 1 86 ? -6.823 -14.744 -12.543 1.00 88.12 86 ARG A C 1
ATOM 687 O O . ARG A 1 86 ? -7.180 -13.644 -12.952 1.00 88.12 86 ARG A O 1
ATOM 694 N N . GLN A 1 87 ? -6.721 -15.027 -11.246 1.00 88.19 87 GLN A N 1
ATOM 695 C CA . GLN A 1 87 ? -7.046 -14.079 -10.179 1.00 88.19 87 GLN A CA 1
ATOM 696 C C . GLN A 1 87 ? -6.119 -12.858 -10.097 1.00 88.19 87 GLN A C 1
ATOM 698 O O . GLN A 1 87 ? -6.426 -11.908 -9.379 1.00 88.19 87 GLN A O 1
ATOM 703 N N . PHE A 1 88 ? -4.984 -12.887 -10.798 1.00 92.00 88 PHE A N 1
ATOM 704 C CA . PHE A 1 88 ? -4.004 -11.804 -10.821 1.00 92.00 88 PHE A CA 1
ATOM 705 C C . PHE A 1 88 ? -4.028 -10.981 -12.116 1.00 92.00 88 PHE A C 1
ATOM 707 O O . PHE A 1 88 ? -3.124 -10.175 -12.347 1.00 92.00 88 PHE A O 1
ATOM 714 N N . TYR A 1 89 ? -5.044 -11.173 -12.961 1.00 91.94 89 TYR A N 1
ATOM 715 C CA . TYR A 1 89 ? -5.208 -10.432 -14.207 1.00 91.94 89 TYR A CA 1
ATOM 716 C C . TYR A 1 89 ? -6.184 -9.262 -14.060 1.00 91.94 89 TYR A C 1
ATOM 718 O O . TYR A 1 89 ? -7.236 -9.354 -13.419 1.00 91.94 89 TYR A O 1
ATOM 726 N N . LEU A 1 90 ? -5.846 -8.169 -14.737 1.00 90.62 90 LEU A N 1
ATOM 727 C CA . LEU A 1 90 ? -6.699 -7.013 -14.977 1.00 90.62 90 LEU A CA 1
ATOM 728 C C . LEU A 1 90 ? -7.046 -6.970 -16.464 1.00 90.62 90 LEU A C 1
ATOM 730 O O . LEU A 1 90 ? -6.160 -6.971 -17.311 1.00 90.62 90 LEU A O 1
ATOM 734 N N . SER A 1 91 ? -8.329 -6.927 -16.799 1.00 88.56 91 SER A N 1
ATOM 735 C CA . SER A 1 91 ? -8.816 -6.878 -18.176 1.00 88.56 91 SER A CA 1
ATOM 736 C C . SER A 1 91 ? -9.170 -5.444 -18.556 1.00 88.56 91 SER A C 1
ATOM 738 O O . SER A 1 91 ? -10.135 -4.879 -18.039 1.00 88.56 91 SER A O 1
ATOM 740 N N . LEU A 1 92 ? -8.409 -4.844 -19.473 1.00 82.62 92 LEU A N 1
ATOM 741 C CA . LEU A 1 92 ? -8.729 -3.529 -20.040 1.00 82.62 92 LEU A CA 1
ATOM 742 C C . LEU A 1 92 ? -9.836 -3.641 -21.095 1.00 82.62 92 LEU A C 1
ATOM 744 O O . LEU A 1 92 ? -10.722 -2.795 -21.181 1.00 82.62 92 LEU A O 1
ATOM 748 N N . ASN A 1 93 ? -9.766 -4.706 -21.888 1.00 78.25 93 ASN A N 1
ATOM 749 C CA . ASN A 1 93 ? -10.775 -5.191 -22.823 1.00 78.25 93 ASN A CA 1
ATOM 750 C C . ASN A 1 93 ? -10.511 -6.698 -23.054 1.00 78.25 93 ASN A C 1
ATOM 752 O O . ASN A 1 93 ? -9.445 -7.180 -22.670 1.00 78.25 93 ASN A O 1
ATOM 756 N N . PRO A 1 94 ? -11.425 -7.457 -23.688 1.00 72.44 94 PRO A N 1
ATOM 757 C CA . PRO A 1 94 ? -11.235 -8.898 -23.883 1.00 72.44 94 PRO A CA 1
ATOM 758 C C . PRO A 1 94 ? -9.930 -9.291 -24.600 1.00 72.44 94 PRO A C 1
ATOM 760 O O . PRO A 1 94 ? -9.454 -10.405 -24.411 1.00 72.44 94 PRO A O 1
ATOM 763 N N . ALA A 1 95 ? -9.341 -8.383 -25.389 1.00 77.25 95 ALA A N 1
ATOM 764 C CA . ALA A 1 95 ? 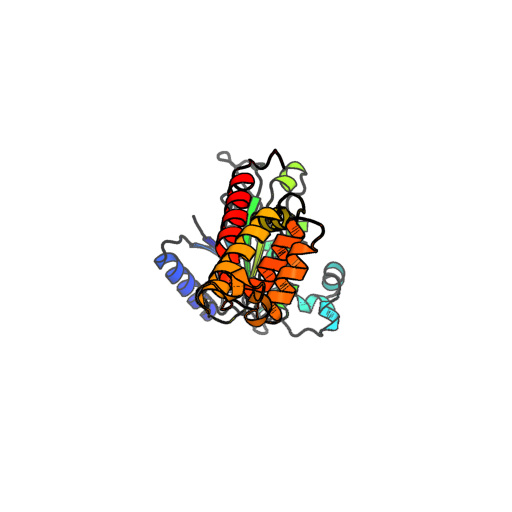-8.104 -8.602 -26.138 1.00 77.25 95 ALA A CA 1
ATOM 765 C C . ALA A 1 95 ? -6.832 -8.096 -25.422 1.00 77.25 95 ALA A C 1
ATOM 767 O O . ALA A 1 95 ? -5.725 -8.383 -25.871 1.00 77.25 95 ALA A O 1
ATOM 768 N N . GLN A 1 96 ? -6.960 -7.334 -24.331 1.00 83.62 96 GLN A N 1
ATOM 769 C CA . GLN A 1 96 ? -5.845 -6.727 -23.602 1.00 83.62 96 GLN A CA 1
ATOM 770 C C . GLN A 1 96 ? -6.006 -6.961 -22.104 1.00 83.62 96 GLN A C 1
ATOM 772 O O . GLN A 1 96 ? -6.809 -6.310 -21.427 1.00 83.62 96 G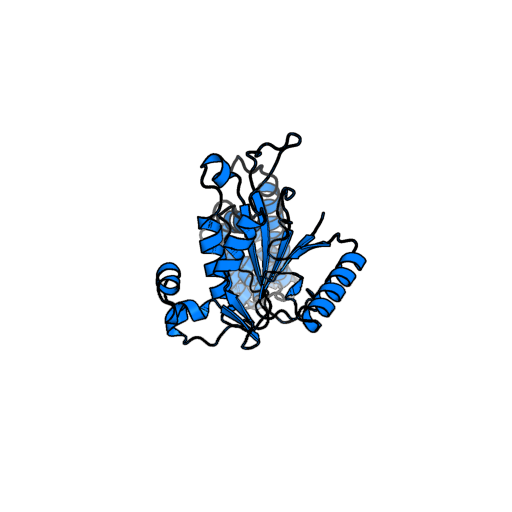LN A O 1
ATOM 777 N N . GLN A 1 97 ? -5.187 -7.873 -21.591 1.00 89.62 97 GLN A N 1
ATOM 778 C CA . GLN A 1 97 ? -5.106 -8.204 -20.177 1.00 89.62 97 GLN A CA 1
ATOM 779 C C . GLN A 1 97 ? -3.715 -7.862 -19.642 1.00 89.62 97 GLN A C 1
ATOM 781 O O . GLN A 1 97 ? -2.719 -7.965 -20.355 1.00 89.62 97 GLN A O 1
ATOM 786 N N . ILE A 1 98 ? -3.656 -7.451 -18.382 1.00 91.38 98 ILE A N 1
ATOM 787 C CA . ILE A 1 98 ? -2.432 -7.127 -17.656 1.00 91.38 98 ILE A CA 1
ATOM 788 C C . ILE A 1 98 ? -2.302 -8.128 -16.523 1.00 91.38 98 ILE A C 1
ATOM 790 O O . ILE A 1 98 ? -3.175 -8.203 -15.658 1.00 91.38 98 ILE A O 1
ATOM 794 N N . PHE A 1 99 ? -1.207 -8.876 -16.511 1.00 93.50 99 PHE A N 1
ATOM 795 C CA . PHE A 1 99 ? -0.877 -9.774 -15.418 1.00 93.50 99 PHE A CA 1
ATOM 796 C C . PHE A 1 99 ? -0.057 -9.015 -14.373 1.00 93.50 99 PHE A C 1
ATOM 798 O O . PHE A 1 99 ? 1.018 -8.499 -14.673 1.00 93.50 99 PHE A O 1
ATOM 805 N N . VAL A 1 100 ? -0.566 -8.897 -13.144 1.00 93.12 100 VAL A N 1
ATOM 806 C CA . VAL A 1 100 ? 0.093 -8.101 -12.093 1.00 93.12 100 VAL A CA 1
ATOM 807 C C . VAL A 1 100 ? 1.523 -8.569 -11.769 1.00 93.12 100 VAL A C 1
ATOM 809 O O . VAL A 1 100 ? 2.382 -7.701 -11.605 1.00 93.12 100 VAL A O 1
ATOM 812 N N . PRO A 1 101 ? 1.831 -9.879 -11.726 1.00 94.25 101 PRO A N 1
ATOM 813 C CA . PRO A 1 101 ? 3.205 -10.369 -11.609 1.00 94.25 101 PRO A CA 1
ATOM 814 C C . PRO A 1 101 ? 4.175 -9.803 -12.649 1.00 94.25 101 PRO A C 1
ATOM 816 O O . PRO A 1 101 ? 5.286 -9.408 -12.294 1.00 94.25 101 PRO A O 1
ATOM 819 N N . ASP A 1 102 ? 3.745 -9.682 -13.906 1.00 94.62 102 ASP A N 1
ATOM 820 C CA . ASP A 1 102 ? 4.600 -9.162 -14.976 1.00 94.62 102 ASP A CA 1
ATOM 821 C C . ASP A 1 102 ? 4.936 -7.689 -14.760 1.00 94.62 102 ASP A C 1
ATOM 823 O O . ASP A 1 102 ? 6.025 -7.254 -15.118 1.00 94.62 102 ASP A O 1
ATOM 827 N N . ILE A 1 103 ? 4.049 -6.914 -14.124 1.00 94.81 103 ILE A N 1
ATOM 828 C CA . ILE A 1 103 ? 4.323 -5.509 -13.789 1.00 94.81 103 ILE A CA 1
ATOM 829 C C . ILE A 1 103 ? 5.597 -5.404 -12.946 1.00 94.81 103 ILE A C 1
ATOM 831 O O . ILE A 1 103 ? 6.421 -4.533 -13.207 1.00 94.81 103 ILE A O 1
ATOM 835 N N . VAL A 1 104 ? 5.780 -6.289 -11.962 1.00 92.62 104 VAL A N 1
ATOM 836 C CA . VAL A 1 104 ? 6.965 -6.283 -11.092 1.00 92.62 104 VAL A CA 1
ATOM 837 C C . VAL A 1 104 ? 8.223 -6.557 -11.907 1.00 92.62 104 VAL A C 1
ATOM 839 O O . VAL A 1 104 ? 9.150 -5.748 -11.893 1.00 92.62 104 VAL A O 1
ATOM 842 N N . THR A 1 105 ? 8.225 -7.664 -12.651 1.00 92.44 105 THR A N 1
ATOM 843 C CA . THR A 1 105 ? 9.355 -8.076 -13.493 1.00 92.44 105 THR A CA 1
ATOM 844 C C . THR A 1 105 ? 9.727 -6.982 -14.490 1.00 92.44 105 THR A C 1
ATOM 846 O O . THR A 1 105 ? 10.902 -6.659 -14.660 1.00 92.44 105 THR A O 1
ATOM 849 N N . ASN A 1 106 ? 8.722 -6.349 -15.092 1.00 94.50 106 ASN A N 1
ATOM 850 C CA . ASN A 1 106 ? 8.913 -5.267 -16.043 1.00 94.50 106 ASN A CA 1
ATOM 851 C C . ASN A 1 106 ? 9.462 -4.000 -15.384 1.00 94.50 106 ASN A C 1
ATOM 853 O O . ASN A 1 106 ? 10.381 -3.399 -15.922 1.00 94.50 106 ASN A O 1
ATOM 857 N N . MET A 1 107 ? 8.976 -3.611 -14.202 1.00 93.31 107 MET A N 1
ATOM 858 C CA . MET A 1 107 ? 9.525 -2.460 -13.476 1.00 93.31 107 MET A CA 1
ATOM 859 C C . MET A 1 107 ? 10.997 -2.667 -13.101 1.00 93.31 107 MET A C 1
ATOM 861 O O . MET A 1 107 ? 11.792 -1.730 -13.183 1.00 93.31 107 MET A O 1
ATOM 865 N N . VAL A 1 108 ? 11.371 -3.884 -12.698 1.00 90.62 108 VAL A N 1
ATOM 866 C CA . VAL A 1 108 ? 12.769 -4.232 -12.413 1.00 90.62 108 VAL A CA 1
ATOM 867 C C . VAL A 1 108 ? 13.609 -4.171 -13.688 1.00 90.62 108 VAL A C 1
ATOM 869 O O . VAL A 1 108 ? 14.666 -3.540 -13.677 1.00 90.62 108 VAL A O 1
ATOM 872 N N . ALA A 1 109 ? 13.116 -4.729 -14.798 1.00 90.44 109 ALA A N 1
ATOM 873 C CA . ALA A 1 109 ? 13.768 -4.635 -16.107 1.00 90.44 109 ALA A CA 1
ATOM 874 C C . ALA A 1 109 ? 13.888 -3.184 -16.617 1.00 90.44 109 ALA A C 1
ATOM 876 O O . ALA A 1 109 ? 14.878 -2.830 -17.258 1.00 90.44 109 ALA A O 1
ATOM 877 N N . ASP A 1 110 ? 12.917 -2.332 -16.278 1.00 90.62 110 ASP A N 1
ATOM 878 C CA . ASP A 1 110 ? 12.897 -0.898 -16.575 1.00 90.62 110 ASP A CA 1
ATOM 879 C C . ASP A 1 110 ? 13.770 -0.068 -15.609 1.00 90.62 110 ASP A C 1
ATOM 881 O O . ASP A 1 110 ? 13.864 1.154 -15.755 1.00 90.62 110 ASP A O 1
ATOM 885 N N . GLY A 1 111 ? 14.439 -0.714 -14.647 1.00 87.44 111 GLY A N 1
ATOM 886 C CA . GLY A 1 111 ? 15.518 -0.118 -13.863 1.00 87.44 111 GLY A CA 1
ATOM 887 C C . GLY A 1 111 ? 15.203 0.230 -12.411 1.00 87.44 111 GLY A C 1
ATOM 888 O O . GLY A 1 111 ? 16.015 0.913 -11.800 1.00 87.44 111 GLY A O 1
ATOM 889 N N . LEU A 1 112 ? 14.092 -0.243 -11.830 1.00 88.44 112 LEU A N 1
ATOM 890 C CA . LEU A 1 112 ? 13.639 0.117 -10.469 1.00 88.44 112 LEU A CA 1
ATOM 891 C C . LEU A 1 112 ? 14.724 0.053 -9.373 1.00 88.44 112 LEU A C 1
ATOM 893 O O . LEU A 1 112 ? 14.699 0.847 -8.430 1.00 88.44 112 LEU A O 1
ATOM 897 N N . PHE A 1 113 ? 15.660 -0.892 -9.493 1.00 86.06 113 PHE A N 1
ATOM 898 C CA . PHE A 1 113 ? 16.785 -1.095 -8.572 1.00 86.06 113 PHE A CA 1
ATOM 899 C C . PHE A 1 113 ? 18.147 -0.841 -9.231 1.00 86.06 113 PHE A C 1
ATOM 901 O O . PHE A 1 113 ? 19.155 -1.404 -8.814 1.00 86.06 113 PHE A O 1
ATOM 908 N N . VAL A 1 114 ? 18.185 -0.029 -10.286 1.00 83.88 114 VAL A N 1
ATOM 909 C CA . VAL A 1 114 ? 19.414 0.353 -10.983 1.00 83.88 114 VAL A CA 1
ATOM 910 C C . VAL A 1 114 ? 19.751 1.787 -10.603 1.00 83.88 114 VAL A C 1
ATOM 912 O O . VAL A 1 114 ? 19.035 2.728 -10.948 1.00 83.88 114 VAL A O 1
ATOM 915 N N . LYS A 1 115 ? 20.865 1.952 -9.893 1.00 76.50 115 LYS A N 1
ATOM 916 C CA . LYS A 1 115 ? 21.498 3.245 -9.644 1.00 76.50 115 LYS A CA 1
ATOM 917 C C . LYS A 1 115 ? 22.904 3.216 -10.199 1.00 76.50 115 LYS A C 1
ATOM 919 O O . LYS A 1 115 ? 23.726 2.438 -9.731 1.00 76.50 115 LYS A O 1
ATOM 924 N N . ASN A 1 116 ? 23.166 4.102 -11.135 1.00 76.12 116 ASN A N 1
ATOM 925 C CA . ASN A 1 116 ? 24.480 4.382 -11.660 1.00 76.12 116 ASN A CA 1
ATOM 926 C C . ASN A 1 116 ? 25.020 5.615 -10.930 1.00 76.12 116 ASN A C 1
ATOM 928 O O . ASN A 1 116 ? 24.287 6.583 -10.714 1.00 76.12 116 ASN A O 1
ATOM 932 N N . ASP A 1 117 ? 26.275 5.565 -10.513 1.00 69.38 117 ASP A N 1
ATOM 933 C CA . ASP A 1 117 ? 26.996 6.738 -10.041 1.00 69.38 117 ASP A CA 1
ATOM 934 C C . ASP A 1 117 ? 27.345 7.682 -11.208 1.00 69.38 117 ASP A C 1
ATOM 936 O O . ASP A 1 117 ? 27.048 7.412 -12.376 1.00 69.38 117 ASP A O 1
ATOM 940 N N . GLU A 1 118 ? 27.980 8.811 -10.888 1.00 64.56 118 GLU A N 1
ATOM 941 C CA . GLU A 1 118 ? 28.413 9.819 -11.868 1.00 64.56 118 GLU A CA 1
ATOM 942 C C . GLU A 1 118 ? 29.375 9.255 -12.935 1.00 64.56 118 GLU A C 1
ATOM 944 O O . GLU A 1 118 ? 29.542 9.860 -13.991 1.00 64.56 118 GLU A O 1
ATOM 949 N N . HIS A 1 119 ? 29.953 8.071 -12.694 1.00 63.62 119 HIS A N 1
ATOM 950 C CA . HIS A 1 119 ? 30.885 7.373 -13.579 1.00 63.62 119 HIS A CA 1
ATOM 951 C C . HIS A 1 119 ? 30.242 6.174 -14.301 1.00 63.62 119 HIS A C 1
ATOM 953 O O . HIS A 1 119 ? 30.931 5.429 -14.999 1.00 63.62 119 HIS A O 1
ATOM 959 N N . GLY A 1 120 ? 28.925 5.977 -14.166 1.00 61.03 120 GLY A N 1
ATOM 960 C CA . GLY A 1 120 ? 28.189 4.899 -14.826 1.00 61.03 120 GLY A CA 1
ATOM 961 C C . GLY A 1 120 ? 28.321 3.522 -14.163 1.00 61.03 120 GLY A C 1
ATOM 962 O O . GLY A 1 120 ? 27.856 2.539 -14.739 1.00 61.03 120 GLY A O 1
ATOM 963 N N . GLN A 1 121 ? 28.927 3.423 -12.977 1.00 59.78 121 GLN A N 1
ATOM 964 C CA . GLN A 1 121 ? 29.039 2.182 -12.209 1.00 59.78 121 GLN A CA 1
ATOM 965 C C . GLN A 1 121 ? 27.853 2.008 -11.259 1.00 59.78 121 GLN A C 1
ATOM 967 O O . GLN A 1 121 ? 27.272 2.975 -10.772 1.00 59.78 121 GLN A O 1
ATOM 972 N N . GLN A 1 122 ? 27.480 0.759 -10.971 1.00 64.69 122 GLN A N 1
ATOM 973 C CA . GLN A 1 122 ? 26.371 0.487 -10.059 1.00 64.69 122 GLN A CA 1
ATOM 974 C C . GLN A 1 122 ? 26.709 0.918 -8.626 1.00 64.69 122 GLN A C 1
ATOM 976 O O . GLN A 1 122 ? 27.593 0.363 -7.975 1.00 64.69 122 GLN A O 1
ATOM 981 N N . SER A 1 123 ? 25.961 1.895 -8.120 1.00 64.69 123 SER A N 1
ATOM 982 C CA . SER A 1 123 ? 26.103 2.433 -6.773 1.00 64.69 123 SER A CA 1
ATOM 983 C C . SER A 1 123 ? 25.435 1.521 -5.741 1.00 64.69 123 SER A C 1
ATOM 985 O O . SER A 1 123 ? 24.236 1.235 -5.817 1.00 64.69 123 SER A O 1
ATOM 987 N N . LYS A 1 124 ? 26.191 1.120 -4.713 1.00 60.44 124 LYS A N 1
ATOM 988 C CA . LYS A 1 124 ? 25.675 0.415 -3.530 1.00 60.44 124 LYS A CA 1
ATOM 989 C C . LYS A 1 124 ? 25.047 1.406 -2.546 1.00 60.44 124 LYS A C 1
ATOM 991 O O . LYS A 1 124 ? 25.640 1.756 -1.532 1.00 60.44 124 LYS A O 1
ATOM 996 N N . THR A 1 125 ? 23.852 1.902 -2.853 1.00 58.84 125 THR A N 1
ATOM 997 C CA . THR A 1 125 ? 23.062 2.703 -1.904 1.00 58.84 125 THR A CA 1
ATOM 998 C C . THR A 1 125 ? 21.648 2.160 -1.785 1.00 58.84 125 THR A C 1
ATOM 1000 O O . THR A 1 125 ? 21.031 1.791 -2.783 1.00 58.84 125 THR A O 1
ATOM 1003 N N . GLY A 1 126 ? 21.106 2.167 -0.566 1.00 64.19 126 GLY A N 1
ATOM 1004 C CA . GLY A 1 126 ? 19.747 1.700 -0.300 1.00 64.19 126 GLY A CA 1
ATOM 1005 C C . GLY A 1 126 ? 18.664 2.385 -1.130 1.00 64.19 126 GLY A C 1
ATOM 1006 O O . GLY A 1 126 ? 18.782 3.540 -1.568 1.00 64.19 126 GLY A O 1
ATOM 1007 N N . TYR A 1 127 ? 17.572 1.657 -1.326 1.00 70.44 127 TYR A N 1
ATOM 1008 C CA . TYR A 1 127 ? 16.382 2.078 -2.046 1.00 70.44 127 TYR A CA 1
ATOM 1009 C C . TYR A 1 127 ? 15.279 2.428 -1.050 1.00 70.44 127 TYR A C 1
ATOM 1011 O O . TYR A 1 127 ? 14.591 1.564 -0.512 1.00 70.44 127 TYR A O 1
ATOM 1019 N N . ASN A 1 128 ? 15.069 3.726 -0.840 1.00 77.44 128 ASN A N 1
ATOM 1020 C CA . ASN A 1 128 ? 13.882 4.228 -0.158 1.00 77.44 128 ASN A CA 1
ATOM 1021 C C . ASN A 1 128 ? 12.833 4.560 -1.217 1.00 77.44 128 ASN A C 1
ATOM 1023 O O . ASN A 1 128 ? 12.905 5.617 -1.841 1.00 77.44 128 ASN A O 1
ATOM 1027 N N . LEU A 1 129 ? 11.880 3.661 -1.445 1.00 82.06 129 LEU A N 1
ATOM 1028 C CA . LEU A 1 129 ? 10.872 3.796 -2.495 1.00 82.06 129 LEU A CA 1
ATOM 1029 C C . LEU A 1 129 ? 9.477 3.848 -1.889 1.00 82.06 129 LEU A C 1
ATOM 1031 O O . LEU A 1 129 ? 9.146 3.115 -0.959 1.00 82.06 129 LEU A O 1
ATOM 1035 N N . ARG A 1 130 ? 8.617 4.695 -2.451 1.00 85.31 130 ARG A N 1
ATOM 1036 C CA . ARG A 1 130 ? 7.186 4.674 -2.159 1.00 85.31 130 ARG A CA 1
ATOM 1037 C C . ARG A 1 130 ? 6.412 4.384 -3.430 1.00 85.31 130 ARG A C 1
ATOM 1039 O O . ARG A 1 130 ? 6.247 5.270 -4.266 1.00 85.31 130 ARG A O 1
ATOM 1046 N N . ILE A 1 131 ? 5.898 3.170 -3.530 1.00 88.25 131 ILE A N 1
ATOM 1047 C CA . ILE A 1 131 ? 5.092 2.702 -4.649 1.00 88.25 131 ILE A CA 1
ATOM 1048 C C . ILE A 1 131 ? 3.615 2.837 -4.283 1.00 88.25 131 ILE A C 1
ATOM 1050 O O . ILE A 1 131 ? 3.178 2.458 -3.197 1.00 88.25 131 ILE A O 1
ATOM 1054 N N . LYS A 1 132 ? 2.839 3.414 -5.192 1.00 88.62 132 LYS A N 1
ATOM 1055 C CA . LYS A 1 132 ? 1.396 3.593 -5.078 1.00 88.62 132 LYS A CA 1
ATOM 1056 C C . LYS A 1 132 ? 0.711 2.882 -6.235 1.00 88.62 132 LYS A C 1
ATOM 1058 O O . LYS A 1 132 ? 0.817 3.346 -7.366 1.00 88.62 132 LYS A O 1
ATOM 1063 N N . LEU A 1 133 ? 0.021 1.784 -5.952 1.00 85.94 133 LEU A N 1
ATOM 1064 C CA . LEU A 1 133 ? -0.691 0.975 -6.940 1.00 85.94 133 LEU A CA 1
ATOM 1065 C C . LEU A 1 133 ? -2.109 1.507 -7.145 1.00 85.94 133 LEU A C 1
ATOM 1067 O O . LEU A 1 133 ? -2.906 1.547 -6.208 1.00 85.94 133 LEU A O 1
ATOM 1071 N N . PHE A 1 134 ? -2.441 1.887 -8.371 1.00 83.38 134 PHE A N 1
ATOM 1072 C CA . PHE A 1 134 ? -3.782 2.304 -8.765 1.00 83.38 134 PHE A CA 1
ATOM 1073 C C . PHE A 1 134 ? -4.382 1.220 -9.645 1.00 83.38 134 PHE A C 1
ATOM 1075 O O . PHE A 1 134 ? -4.055 1.137 -10.828 1.00 83.38 134 PHE A O 1
ATOM 1082 N N . PHE A 1 135 ? -5.250 0.400 -9.055 1.00 80.81 135 PHE A N 1
ATOM 1083 C CA . PHE A 1 135 ? -6.014 -0.605 -9.781 1.00 80.81 135 PHE A CA 1
ATOM 1084 C C . PHE A 1 135 ? -7.373 -0.022 -10.148 1.00 80.81 135 PHE A C 1
ATOM 1086 O O . PHE A 1 135 ? -8.093 0.478 -9.278 1.00 80.81 135 PHE A O 1
ATOM 1093 N N . PHE A 1 136 ? -7.734 -0.063 -11.428 1.00 72.12 136 PHE A N 1
ATOM 1094 C CA . PHE A 1 136 ? -9.046 0.436 -11.835 1.00 72.12 136 PHE A CA 1
ATOM 1095 C C . PHE A 1 136 ? -1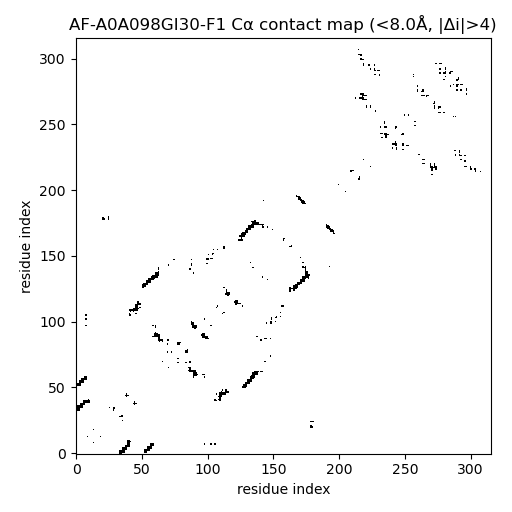0.091 -0.629 -11.571 1.00 72.12 136 PHE A C 1
ATOM 1097 O O . PHE A 1 136 ? -9.980 -1.748 -12.043 1.00 72.12 136 PHE A O 1
ATOM 1104 N N . ASP A 1 137 ? -11.120 -0.282 -10.810 1.00 70.75 137 ASP A N 1
ATOM 1105 C CA . ASP A 1 137 ? -12.273 -1.154 -10.580 1.00 70.75 137 ASP A CA 1
ATOM 1106 C C . ASP A 1 137 ? -11.931 -2.593 -10.119 1.00 70.75 137 ASP A C 1
ATOM 1108 O O . ASP A 1 137 ? -12.629 -3.561 -10.422 1.00 70.75 137 ASP A O 1
ATOM 1112 N N . ALA A 1 138 ? -10.846 -2.760 -9.353 1.00 71.81 138 ALA A N 1
ATOM 1113 C CA . ALA A 1 138 ? -10.454 -4.063 -8.814 1.00 71.81 138 ALA A CA 1
ATOM 1114 C C . ALA A 1 138 ? -11.229 -4.434 -7.537 1.00 71.81 138 ALA A C 1
ATOM 1116 O O . ALA A 1 138 ? -11.220 -5.597 -7.116 1.00 71.81 138 ALA A O 1
ATOM 1117 N N . LYS A 1 139 ? -11.925 -3.470 -6.913 1.00 74.94 139 LYS A N 1
ATOM 1118 C CA . LYS A 1 139 ? -12.820 -3.660 -5.758 1.00 74.94 139 LYS A CA 1
ATOM 1119 C C . LYS A 1 139 ? -12.174 -4.555 -4.686 1.00 74.94 139 LYS A C 1
ATOM 1121 O O . LYS A 1 139 ? -11.099 -4.260 -4.172 1.00 74.94 139 LYS A O 1
ATOM 1126 N N . LYS A 1 140 ? -12.807 -5.693 -4.373 1.00 74.25 140 LYS A N 1
ATOM 1127 C CA . LYS A 1 140 ? -12.371 -6.666 -3.356 1.00 74.25 140 LYS A CA 1
ATOM 1128 C C . LYS A 1 140 ? -11.122 -7.469 -3.752 1.00 74.25 140 LYS A C 1
ATOM 1130 O O . LYS A 1 140 ? -10.578 -8.162 -2.901 1.00 74.25 140 LYS A O 1
ATOM 1135 N N . GLN A 1 141 ? -10.701 -7.444 -5.018 1.00 78.69 141 GLN A N 1
ATOM 1136 C CA . GLN A 1 141 ? -9.512 -8.165 -5.492 1.00 78.69 141 GLN A CA 1
ATOM 1137 C C . GLN A 1 141 ? -8.238 -7.320 -5.411 1.00 78.69 141 GLN A C 1
ATOM 1139 O O . GLN A 1 141 ? -7.150 -7.878 -5.344 1.00 78.69 141 GLN A O 1
ATOM 1144 N N . ALA A 1 142 ? -8.363 -5.992 -5.333 1.00 80.69 142 ALA A N 1
ATOM 1145 C CA . ALA A 1 142 ? -7.235 -5.064 -5.262 1.00 80.69 142 ALA A CA 1
ATOM 1146 C C . ALA A 1 142 ? -6.221 -5.407 -4.160 1.00 80.69 142 ALA A C 1
ATOM 1148 O O . ALA A 1 142 ? -5.019 -5.292 -4.377 1.00 80.69 142 ALA A O 1
ATOM 1149 N N . GLN A 1 143 ? -6.703 -5.864 -2.998 1.00 82.31 143 GLN A N 1
ATOM 1150 C CA . GLN A 1 143 ? -5.835 -6.324 -1.917 1.00 82.31 143 GLN A CA 1
ATOM 1151 C C . GLN A 1 143 ? -4.966 -7.500 -2.368 1.00 82.31 143 GLN A C 1
ATOM 1153 O O . GLN A 1 143 ? -3.750 -7.452 -2.226 1.00 82.31 143 GLN A O 1
ATOM 1158 N N . ARG A 1 144 ? -5.585 -8.528 -2.956 1.00 84.88 144 ARG A N 1
ATOM 1159 C CA . ARG A 1 144 ? -4.888 -9.734 -3.404 1.00 84.88 144 ARG A CA 1
ATOM 1160 C C . ARG A 1 144 ? -3.878 -9.427 -4.512 1.00 84.88 144 ARG A C 1
ATOM 1162 O O . ARG A 1 144 ? -2.789 -9.988 -4.516 1.00 84.88 144 ARG A O 1
ATOM 1169 N N . LEU A 1 145 ? -4.215 -8.496 -5.407 1.00 88.81 145 LEU A N 1
ATOM 1170 C CA . LEU A 1 145 ? -3.307 -7.983 -6.438 1.00 88.81 145 LEU A CA 1
ATOM 1171 C C . LEU A 1 145 ? -2.109 -7.233 -5.833 1.00 88.81 145 LEU A C 1
ATOM 1173 O O . LEU A 1 145 ? -0.980 -7.405 -6.281 1.00 88.81 145 LEU A O 1
ATOM 1177 N N . ALA A 1 146 ? -2.334 -6.417 -4.800 1.00 87.56 146 ALA A N 1
ATOM 1178 C CA . ALA A 1 146 ? -1.254 -5.724 -4.102 1.00 87.56 146 ALA A CA 1
ATOM 1179 C C . ALA A 1 146 ? -0.341 -6.687 -3.326 1.00 87.56 146 ALA A C 1
ATOM 1181 O O . ALA A 1 146 ? 0.869 -6.478 -3.302 1.00 87.56 146 ALA A O 1
ATOM 1182 N N . GLU A 1 147 ? -0.907 -7.733 -2.715 1.00 85.81 147 GLU A N 1
ATOM 1183 C CA . GLU A 1 147 ? -0.155 -8.780 -2.012 1.00 85.81 147 GLU A CA 1
ATOM 1184 C C . GLU A 1 147 ? 0.803 -9.507 -2.962 1.00 85.81 147 GLU A C 1
ATOM 1186 O O . GLU A 1 147 ? 2.003 -9.527 -2.700 1.00 85.81 147 GLU A O 1
ATOM 1191 N N . VAL A 1 148 ? 0.315 -10.024 -4.100 1.00 90.06 148 VAL A N 1
ATOM 1192 C CA . VAL A 1 148 ? 1.186 -10.706 -5.080 1.00 90.06 148 VAL A CA 1
ATOM 1193 C C . VAL A 1 148 ? 2.252 -9.768 -5.646 1.00 90.06 148 VAL A C 1
ATOM 1195 O O . VAL A 1 148 ? 3.404 -10.169 -5.800 1.00 90.06 148 VAL A O 1
ATOM 1198 N N . PHE A 1 149 ? 1.897 -8.506 -5.906 1.00 91.69 149 PHE A N 1
ATOM 1199 C CA . PHE A 1 149 ? 2.852 -7.504 -6.368 1.00 91.69 149 PHE A CA 1
ATOM 1200 C C . PHE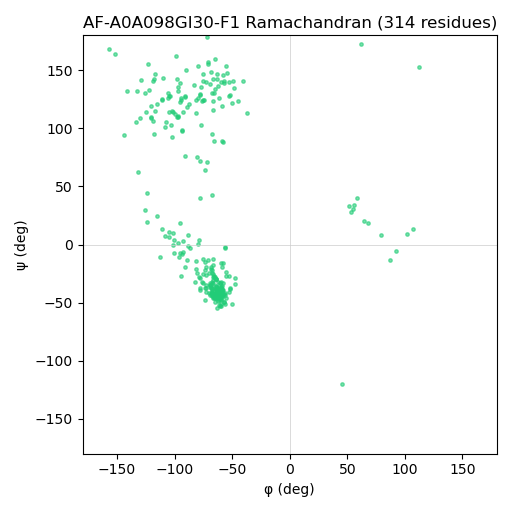 A 1 149 ? 3.978 -7.308 -5.347 1.00 91.69 149 PHE A C 1
ATOM 1202 O O . PHE A 1 149 ? 5.152 -7.297 -5.707 1.00 91.69 149 PHE A O 1
ATOM 1209 N N . TYR A 1 150 ? 3.629 -7.169 -4.065 1.00 87.81 150 TYR A N 1
ATOM 1210 C CA . TYR A 1 150 ? 4.608 -6.977 -3.000 1.00 87.81 150 TYR A CA 1
ATOM 1211 C C . TYR A 1 150 ? 5.501 -8.199 -2.796 1.00 87.81 150 TYR A C 1
ATOM 1213 O O . TYR A 1 150 ? 6.716 -8.046 -2.664 1.00 87.81 150 TYR A O 1
ATOM 1221 N N . GLU A 1 151 ? 4.912 -9.396 -2.759 1.00 87.25 151 GLU A N 1
ATOM 1222 C CA . GLU A 1 151 ? 5.656 -10.644 -2.577 1.00 87.25 151 GLU A CA 1
ATOM 1223 C C . GLU A 1 151 ? 6.724 -10.798 -3.665 1.00 87.25 151 GLU A C 1
ATOM 1225 O O . GLU A 1 151 ? 7.901 -10.965 -3.348 1.00 87.25 151 GLU A O 1
ATOM 1230 N N . LEU A 1 152 ? 6.349 -10.627 -4.935 1.00 89.31 152 LEU A N 1
ATOM 1231 C CA . LEU A 1 152 ? 7.283 -10.735 -6.058 1.00 89.31 152 LEU A CA 1
ATOM 1232 C C . LEU A 1 152 ? 8.325 -9.613 -6.066 1.00 89.31 152 LEU A C 1
ATOM 1234 O O . LEU A 1 152 ? 9.499 -9.862 -6.336 1.00 89.31 152 LEU A O 1
ATOM 1238 N N . LEU A 1 153 ? 7.925 -8.382 -5.733 1.00 87.75 153 LEU A N 1
ATOM 1239 C CA . LEU A 1 153 ? 8.859 -7.259 -5.663 1.00 87.75 153 LEU A CA 1
ATOM 1240 C C . LEU A 1 153 ? 9.919 -7.489 -4.582 1.00 87.75 153 LEU A C 1
ATOM 1242 O O . LEU A 1 153 ? 11.091 -7.184 -4.785 1.00 87.75 153 LEU A O 1
ATOM 1246 N N . SER A 1 154 ? 9.510 -8.056 -3.449 1.00 83.75 154 SER A N 1
ATOM 1247 C CA . SER A 1 154 ? 10.402 -8.395 -2.340 1.00 83.75 154 SER A CA 1
ATOM 1248 C C . SER A 1 154 ? 11.350 -9.543 -2.696 1.00 83.75 154 SER A C 1
ATOM 1250 O O . SER A 1 154 ? 12.492 -9.556 -2.243 1.00 83.75 154 SER A O 1
ATOM 1252 N N . GLU A 1 155 ? 10.908 -10.493 -3.526 1.00 84.94 155 GLU A N 1
ATOM 1253 C CA . GLU A 1 155 ? 11.754 -11.587 -4.017 1.00 84.94 155 GLU A CA 1
ATOM 1254 C C . GLU A 1 155 ? 12.836 -11.116 -5.000 1.00 84.94 155 GLU A C 1
ATOM 1256 O O . GLU A 1 155 ? 13.939 -11.680 -4.981 1.00 84.94 155 GLU A O 1
ATOM 1261 N N . GLN A 1 156 ? 12.521 -10.102 -5.819 1.00 84.31 156 GLN A N 1
ATOM 1262 C CA . GLN A 1 156 ? 13.415 -9.500 -6.818 1.00 84.31 156 GLN A CA 1
ATOM 1263 C C . GLN A 1 156 ? 14.268 -8.342 -6.271 1.00 84.31 156 GLN A C 1
ATOM 1265 O O . GLN A 1 156 ? 15.220 -7.920 -6.928 1.00 84.31 156 GLN A O 1
ATOM 1270 N N . ALA A 1 157 ? 13.954 -7.819 -5.083 1.00 80.00 157 ALA A N 1
ATOM 1271 C CA . ALA A 1 157 ? 14.752 -6.779 -4.445 1.00 80.00 157 ALA A CA 1
ATOM 1272 C C . ALA A 1 157 ? 16.181 -7.280 -4.126 1.00 80.00 157 ALA A C 1
ATOM 1274 O O . ALA A 1 157 ? 16.355 -8.455 -3.777 1.00 80.00 157 ALA A O 1
ATOM 1275 N N . PRO A 1 158 ? 17.208 -6.405 -4.194 1.00 73.62 158 PRO A N 1
ATOM 1276 C CA . PRO A 1 158 ? 18.591 -6.768 -3.885 1.00 73.62 158 PRO A CA 1
ATOM 1277 C C . PRO A 1 158 ? 18.710 -7.456 -2.518 1.00 73.62 158 PRO A C 1
ATOM 1279 O O . PRO A 1 158 ? 18.187 -6.960 -1.516 1.00 73.62 158 PRO A O 1
ATOM 1282 N N . ARG A 1 159 ? 19.372 -8.621 -2.492 1.00 66.75 159 ARG A N 1
ATOM 1283 C CA . ARG A 1 159 ? 19.445 -9.505 -1.314 1.00 66.75 159 ARG A CA 1
ATOM 1284 C C . ARG A 1 159 ? 20.663 -9.281 -0.429 1.00 66.75 159 ARG A C 1
ATOM 1286 O O . ARG A 1 159 ? 20.689 -9.869 0.649 1.00 66.75 159 ARG A O 1
ATOM 1293 N N . ASP A 1 160 ? 21.617 -8.459 -0.860 1.00 67.94 160 ASP A N 1
ATOM 1294 C CA . ASP A 1 160 ? 22.803 -8.141 -0.064 1.00 67.94 160 ASP A CA 1
ATOM 1295 C C . ASP A 1 160 ? 22.366 -7.657 1.325 1.00 67.94 160 ASP A C 1
ATOM 1297 O O . ASP A 1 160 ? 21.503 -6.782 1.438 1.00 67.94 160 ASP A O 1
ATOM 1301 N N . GLU A 1 161 ? 22.912 -8.254 2.387 1.00 57.47 161 GLU A N 1
ATOM 1302 C CA . GLU A 1 161 ? 22.459 -8.014 3.766 1.00 57.47 161 GLU A CA 1
ATOM 1303 C C . GLU A 1 161 ? 22.581 -6.536 4.169 1.00 57.47 161 GLU A C 1
ATOM 1305 O O . GLU A 1 161 ? 21.659 -5.987 4.777 1.00 57.47 161 GLU A O 1
ATOM 1310 N N . GLU A 1 162 ? 23.645 -5.859 3.725 1.00 55.03 162 GLU A N 1
ATOM 1311 C CA . GLU A 1 162 ? 23.820 -4.408 3.878 1.00 55.03 162 GLU A CA 1
ATOM 1312 C C . GLU A 1 162 ? 22.738 -3.607 3.133 1.00 55.03 162 GLU A C 1
ATOM 1314 O O . GLU A 1 162 ? 22.204 -2.631 3.660 1.00 55.03 162 GLU A O 1
ATOM 1319 N N . MET A 1 163 ? 22.349 -4.032 1.927 1.00 58.88 163 MET A N 1
ATOM 1320 C CA . MET A 1 163 ? 21.325 -3.347 1.128 1.00 58.88 163 MET A CA 1
ATOM 1321 C C . MET A 1 163 ? 19.915 -3.602 1.668 1.00 58.88 163 MET A C 1
ATOM 1323 O O . MET A 1 163 ? 19.084 -2.699 1.630 1.00 58.88 163 MET A O 1
ATOM 1327 N N . ARG A 1 164 ? 19.629 -4.784 2.231 1.00 59.78 164 ARG A N 1
ATOM 1328 C CA . ARG A 1 164 ? 18.337 -5.080 2.877 1.00 59.78 164 ARG A CA 1
ATOM 1329 C C . ARG A 1 164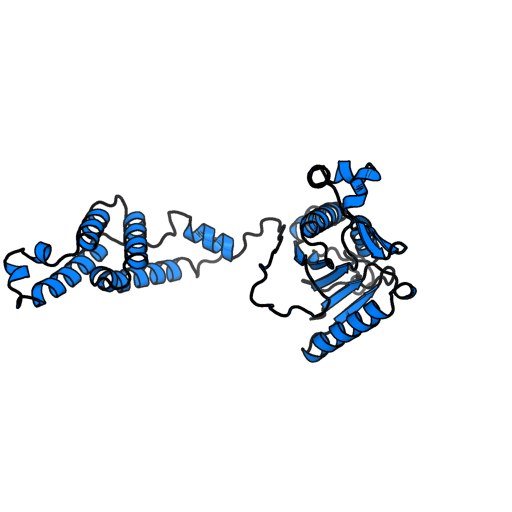 ? 18.047 -4.152 4.049 1.00 59.78 164 ARG A C 1
ATOM 1331 O O . ARG A 1 164 ? 16.917 -3.687 4.168 1.00 59.78 164 ARG A O 1
ATOM 1338 N N . ALA A 1 165 ? 19.049 -3.862 4.880 1.00 48.78 165 ALA A N 1
ATOM 1339 C CA . ALA A 1 165 ? 18.905 -2.928 5.996 1.00 48.78 165 ALA A CA 1
ATOM 1340 C C . ALA A 1 165 ? 18.618 -1.488 5.526 1.00 48.78 165 ALA A C 1
ATOM 1342 O O . ALA A 1 165 ? 17.950 -0.727 6.226 1.00 48.78 165 ALA A O 1
ATOM 1343 N N . LEU A 1 166 ? 19.086 -1.129 4.326 1.00 50.31 166 LEU A N 1
ATOM 1344 C CA . LEU A 1 166 ? 18.942 0.203 3.736 1.00 50.31 166 LEU A CA 1
ATOM 1345 C C . LEU A 1 166 ? 17.729 0.339 2.793 1.00 50.31 166 LEU A C 1
ATOM 1347 O O . LEU A 1 166 ? 17.431 1.445 2.336 1.00 50.31 166 LEU A O 1
ATOM 1351 N N . ASN A 1 167 ? 17.030 -0.757 2.487 1.00 63.38 167 ASN A N 1
ATOM 1352 C CA . ASN A 1 167 ? 15.886 -0.772 1.580 1.00 63.38 167 ASN A CA 1
ATOM 1353 C C . ASN A 1 167 ? 14.573 -0.604 2.351 1.00 63.38 167 ASN A C 1
ATOM 1355 O O . ASN A 1 167 ? 14.138 -1.491 3.084 1.00 63.38 167 ASN A O 1
ATOM 1359 N N . ASN A 1 168 ? 13.890 0.518 2.127 1.00 72.56 168 ASN A N 1
ATOM 1360 C CA . ASN A 1 168 ? 12.547 0.765 2.641 1.00 72.56 168 ASN A CA 1
ATOM 1361 C C . ASN A 1 168 ? 11.579 0.955 1.471 1.00 72.56 168 ASN A C 1
ATOM 1363 O O . ASN A 1 168 ? 11.445 2.054 0.924 1.00 72.56 168 ASN A O 1
ATOM 1367 N N . ILE A 1 169 ? 10.909 -0.130 1.075 1.00 77.75 169 ILE A N 1
ATOM 1368 C CA . ILE A 1 169 ? 9.871 -0.103 0.043 1.00 77.75 169 ILE A CA 1
ATOM 1369 C C . ILE A 1 169 ? 8.512 -0.027 0.727 1.00 77.75 169 ILE A C 1
ATOM 1371 O O . ILE A 1 169 ? 8.021 -0.991 1.312 1.00 77.75 169 ILE A O 1
ATOM 1375 N N . ARG A 1 170 ? 7.867 1.130 0.611 1.00 79.12 170 ARG A N 1
ATOM 1376 C CA . ARG A 1 170 ? 6.490 1.322 1.051 1.00 79.12 170 ARG A CA 1
ATOM 1377 C C . ARG A 1 170 ? 5.536 1.132 -0.118 1.00 79.12 170 ARG A C 1
ATOM 1379 O O . ARG A 1 170 ? 5.596 1.896 -1.077 1.00 79.12 170 ARG A O 1
ATOM 1386 N N . LEU A 1 171 ? 4.595 0.208 0.026 1.00 80.31 171 LEU A N 1
ATOM 1387 C CA . LEU A 1 171 ? 3.495 0.006 -0.912 1.00 80.31 171 LEU A CA 1
ATOM 1388 C C . LEU A 1 171 ? 2.194 0.573 -0.333 1.00 80.31 171 LEU A C 1
ATOM 1390 O O . LEU A 1 171 ? 1.846 0.224 0.787 1.00 80.31 171 LEU A O 1
ATOM 1394 N N . ASP A 1 172 ? 1.489 1.427 -1.076 1.00 78.75 172 ASP A N 1
ATOM 1395 C CA . ASP A 1 172 ? 0.084 1.787 -0.828 1.00 78.75 172 ASP A CA 1
ATOM 1396 C C . ASP A 1 172 ? -0.741 1.329 -2.065 1.00 78.75 172 ASP A C 1
ATOM 1398 O O . ASP A 1 172 ? -0.250 1.471 -3.185 1.00 78.75 172 ASP A O 1
ATOM 1402 N N . TYR A 1 173 ? -1.973 0.817 -1.923 1.00 77.56 173 TYR A N 1
ATOM 1403 C CA . TYR A 1 173 ? -2.847 0.493 -3.071 1.00 77.56 173 TYR A CA 1
ATOM 1404 C C . TYR A 1 173 ? -4.197 1.216 -3.005 1.00 77.56 173 TYR A C 1
ATOM 1406 O O . TYR A 1 173 ? -4.662 1.588 -1.929 1.00 77.56 173 TYR A O 1
ATOM 1414 N N . TYR A 1 174 ? -4.834 1.404 -4.163 1.00 74.06 174 TYR A N 1
ATOM 1415 C CA . TYR A 1 174 ? -6.102 2.118 -4.315 1.00 74.06 174 TYR A CA 1
ATOM 1416 C C . TYR A 1 174 ? -7.093 1.272 -5.142 1.00 74.06 174 TYR A C 1
ATOM 1418 O O . TYR A 1 174 ? -6.876 1.112 -6.343 1.00 74.06 174 TYR A O 1
ATOM 1426 N N . PRO A 1 175 ? -8.159 0.716 -4.525 1.00 60.78 175 PRO A N 1
ATOM 1427 C CA . PRO A 1 175 ? -9.013 -0.318 -5.133 1.00 60.78 175 PRO A CA 1
ATOM 1428 C C . PRO A 1 175 ? -10.084 0.187 -6.115 1.00 60.78 175 PRO A C 1
ATOM 1430 O O . PRO A 1 175 ? -10.544 -0.580 -6.960 1.00 60.78 175 PRO A O 1
ATOM 1433 N N . ASN A 1 176 ? -10.503 1.451 -5.982 1.00 58.19 176 ASN A N 1
ATOM 1434 C CA . ASN A 1 176 ? -11.665 2.026 -6.677 1.00 58.19 176 ASN A CA 1
ATOM 1435 C C . ASN A 1 176 ? -11.308 3.297 -7.458 1.00 58.19 176 ASN A C 1
ATOM 1437 O O . ASN A 1 176 ? -12.121 4.214 -7.580 1.00 58.19 176 ASN A O 1
ATOM 1441 N N . TYR A 1 177 ? -10.069 3.413 -7.932 1.00 54.78 177 TYR A N 1
ATOM 1442 C CA . TYR A 1 177 ? -9.643 4.667 -8.534 1.00 54.78 177 TYR A CA 1
ATOM 1443 C C . TYR A 1 177 ? -10.094 4.790 -9.984 1.00 54.78 177 TYR A C 1
ATOM 1445 O O . TYR A 1 177 ? -9.583 4.115 -10.872 1.00 54.78 177 TYR A O 1
ATOM 1453 N N . THR A 1 178 ? -11.000 5.729 -10.236 1.00 51.16 178 THR A N 1
ATOM 1454 C CA . THR A 1 178 ? -11.061 6.414 -11.528 1.00 51.16 178 THR A CA 1
ATOM 1455 C C . THR A 1 178 ? -9.864 7.364 -11.612 1.00 51.16 178 THR A C 1
ATOM 1457 O O . THR A 1 178 ? -9.563 8.029 -10.624 1.00 51.16 178 THR A O 1
ATOM 1460 N N . ILE A 1 179 ? -9.201 7.494 -12.766 1.00 47.44 179 ILE A N 1
ATOM 1461 C CA . ILE A 1 179 ? -8.008 8.359 -12.981 1.00 47.44 179 ILE A CA 1
ATOM 1462 C C . ILE A 1 179 ? -8.236 9.847 -12.617 1.00 47.44 179 ILE A C 1
ATOM 1464 O O . ILE A 1 179 ? -7.308 10.650 -12.646 1.00 47.44 179 ILE A O 1
ATOM 1468 N N . GLN A 1 180 ? -9.436 10.250 -12.197 1.00 41.19 180 GLN A N 1
ATOM 1469 C CA . GLN A 1 180 ? -9.757 11.579 -11.673 1.00 41.19 180 GLN A CA 1
ATOM 1470 C C . GLN A 1 180 ? -9.091 11.909 -10.313 1.00 41.19 180 GLN A C 1
ATOM 1472 O O . GLN A 1 180 ? -9.703 12.523 -9.448 1.00 41.19 180 GLN A O 1
ATOM 1477 N N . GLY A 1 181 ? -7.814 11.562 -10.136 1.00 37.66 181 GLY A N 1
ATOM 1478 C CA . GLY A 1 181 ? -6.925 12.015 -9.071 1.00 37.66 181 GLY A CA 1
ATOM 1479 C C . GLY A 1 181 ? -7.347 11.647 -7.640 1.00 37.66 181 GLY A C 1
ATOM 1480 O O . GLY A 1 181 ? -8.455 11.178 -7.392 1.00 37.66 181 GLY A O 1
ATOM 1481 N N . PRO A 1 182 ? -6.477 11.906 -6.647 1.00 36.72 182 PRO A N 1
ATOM 1482 C CA . PRO A 1 182 ? -6.851 11.895 -5.237 1.00 36.72 182 PRO A CA 1
ATOM 1483 C C . PRO A 1 182 ? -7.709 13.100 -4.948 1.00 36.72 182 PRO A C 1
ATOM 1485 O O . PRO A 1 182 ? -7.294 14.051 -4.290 1.00 36.72 182 PRO A O 1
ATOM 1488 N N . ARG A 1 183 ? -8.937 13.086 -5.453 1.00 40.19 183 ARG A N 1
ATOM 1489 C CA . ARG A 1 183 ? -9.988 13.774 -4.736 1.00 40.19 183 ARG A CA 1
ATOM 1490 C C . ARG A 1 183 ? -10.156 12.980 -3.451 1.00 40.19 183 ARG A C 1
ATOM 1492 O O . ARG A 1 183 ? -10.359 11.769 -3.484 1.00 40.19 183 ARG A O 1
ATOM 1499 N N . LYS A 1 184 ? -10.024 13.662 -2.312 1.00 38.25 184 LYS A N 1
ATOM 1500 C CA . LYS A 1 184 ? -10.735 13.235 -1.113 1.00 38.25 184 LYS A CA 1
ATOM 1501 C C . LYS A 1 184 ? -12.206 13.246 -1.514 1.00 38.25 184 LYS A C 1
ATOM 1503 O O . LYS A 1 184 ? -12.864 14.276 -1.430 1.00 38.25 184 LYS A O 1
ATOM 1508 N N . ILE A 1 185 ? -12.683 12.136 -2.061 1.00 37.19 185 ILE A N 1
ATOM 1509 C CA . ILE A 1 185 ? -14.090 11.813 -1.967 1.00 37.19 185 ILE A CA 1
ATOM 1510 C C . ILE A 1 185 ? -14.228 11.543 -0.477 1.00 37.19 185 ILE A C 1
ATOM 1512 O O . ILE A 1 185 ? -13.792 10.503 0.020 1.00 37.19 185 ILE A O 1
ATOM 1516 N N . ASN A 1 186 ? -14.639 12.580 0.252 1.00 35.41 186 ASN A N 1
A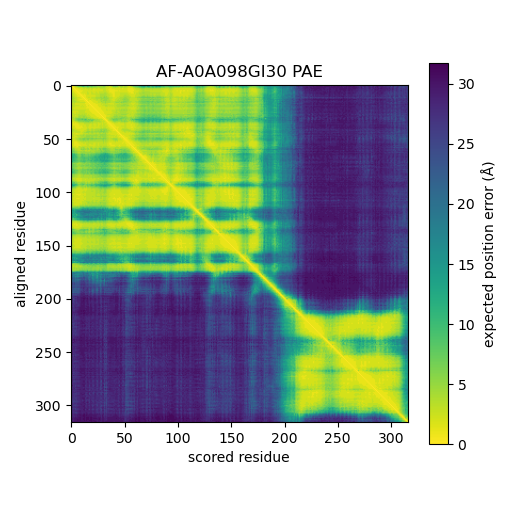TOM 1517 C CA . ASN A 1 186 ? -15.089 12.430 1.622 1.00 35.41 186 ASN A CA 1
ATOM 1518 C C . ASN A 1 186 ? -16.025 11.211 1.605 1.00 35.41 186 ASN A C 1
ATOM 1520 O O . ASN A 1 186 ? -16.932 11.200 0.783 1.00 35.41 186 ASN A O 1
ATOM 1524 N N . GLU A 1 187 ? -15.735 10.193 2.426 1.00 36.97 187 GLU A N 1
ATOM 1525 C CA . GLU A 1 187 ? -16.509 8.943 2.614 1.00 36.97 187 GLU A CA 1
ATOM 1526 C C . GLU A 1 187 ? -16.030 7.635 1.946 1.00 36.97 187 GLU A C 1
ATOM 1528 O O . GLU A 1 187 ? -16.726 6.630 2.072 1.00 36.97 187 GLU A O 1
ATOM 1533 N N . GLN A 1 188 ? -14.833 7.534 1.347 1.00 37.00 188 GLN A N 1
ATOM 1534 C CA . GLN A 1 188 ? -14.246 6.197 1.095 1.00 37.00 188 GLN A CA 1
ATOM 1535 C C . GLN A 1 188 ? -13.093 5.884 2.057 1.00 37.00 188 GLN A C 1
ATOM 1537 O O . GLN A 1 188 ? -12.196 6.717 2.210 1.00 37.00 188 GLN A O 1
ATOM 1542 N N . PRO A 1 189 ? -13.082 4.709 2.725 1.00 37.94 189 PRO A N 1
ATOM 1543 C CA . PRO A 1 189 ? -11.996 4.361 3.626 1.00 37.94 189 PRO A CA 1
ATOM 1544 C C . PRO A 1 189 ? -10.685 4.298 2.840 1.00 37.94 189 PRO A C 1
ATOM 1546 O O . PRO A 1 189 ? -10.569 3.581 1.846 1.00 37.94 189 PRO A O 1
ATOM 1549 N N . ASP A 1 190 ? -9.681 5.041 3.302 1.00 39.06 190 ASP A N 1
ATOM 1550 C CA . ASP A 1 190 ? -8.289 4.872 2.891 1.00 39.06 190 ASP A CA 1
ATOM 1551 C C . ASP A 1 190 ? -7.857 3.429 3.232 1.00 39.06 190 ASP A C 1
ATOM 1553 O O . ASP A 1 190 ? -7.345 3.165 4.322 1.00 39.06 190 ASP A O 1
ATOM 1557 N N . HIS A 1 191 ? -8.050 2.470 2.326 1.00 46.94 191 HIS A N 1
ATOM 1558 C CA . HIS A 1 191 ? -7.562 1.099 2.499 1.00 46.94 191 HIS A CA 1
ATOM 1559 C C . HIS A 1 191 ? -6.055 1.042 2.200 1.00 46.94 191 HIS A C 1
ATOM 1561 O O . HIS A 1 191 ? -5.607 0.551 1.170 1.00 46.94 191 HIS A O 1
ATOM 1567 N N . LYS A 1 192 ? -5.255 1.608 3.111 1.00 40.88 192 LYS A N 1
ATOM 1568 C CA . LYS A 1 192 ? -3.789 1.562 3.082 1.00 40.88 192 LYS A CA 1
ATOM 1569 C C . LYS A 1 192 ? -3.319 0.191 3.558 1.00 40.88 192 LYS A C 1
ATOM 1571 O O . LYS A 1 192 ? -3.254 -0.047 4.761 1.00 40.88 192 LYS A O 1
ATOM 1576 N N . TYR A 1 193 ? -2.919 -0.681 2.641 1.00 33.09 193 TYR A N 1
ATOM 1577 C CA . TYR A 1 193 ? -1.919 -1.688 2.989 1.00 33.09 193 TYR A CA 1
ATOM 1578 C C . TYR A 1 193 ? -0.590 -0.970 3.201 1.00 33.09 193 TYR A C 1
ATOM 1580 O O . TYR A 1 193 ? -0.287 0.005 2.522 1.00 33.09 193 TYR A O 1
ATOM 1588 N N . THR A 1 194 ? 0.158 -1.357 4.221 1.00 33.47 194 THR A N 1
ATOM 1589 C CA . THR A 1 194 ? 1.515 -0.871 4.454 1.00 33.47 194 THR A CA 1
ATOM 1590 C C . THR A 1 194 ? 2.277 -2.060 5.002 1.00 33.47 194 THR A C 1
ATOM 1592 O O . THR A 1 194 ? 2.218 -2.316 6.198 1.00 33.47 194 THR A O 1
ATOM 1595 N N . GLN A 1 195 ? 2.955 -2.809 4.138 1.00 35.56 195 GLN A N 1
ATOM 1596 C CA . GLN A 1 195 ? 3.916 -3.813 4.583 1.00 35.56 195 GLN A CA 1
ATOM 1597 C C . GLN A 1 195 ? 5.275 -3.123 4.670 1.00 35.56 195 GLN A C 1
ATOM 1599 O O . GLN A 1 195 ? 6.107 -3.183 3.772 1.00 35.56 195 GLN A O 1
ATOM 1604 N N . THR A 1 196 ? 5.440 -2.329 5.723 1.00 33.97 196 THR A N 1
ATOM 1605 C CA . THR A 1 196 ? 6.766 -1.912 6.171 1.00 33.97 196 THR A CA 1
ATOM 1606 C C . THR A 1 196 ? 7.352 -3.094 6.9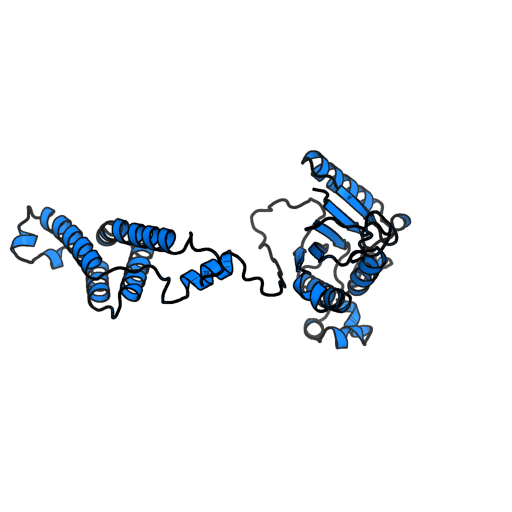39 1.00 33.97 196 THR A C 1
ATOM 1608 O O . THR A 1 196 ? 6.705 -3.586 7.866 1.00 33.97 196 THR A O 1
ATOM 1611 N N . THR A 1 197 ? 8.585 -3.510 6.624 1.00 33.91 197 THR A N 1
ATOM 1612 C CA . THR A 1 197 ? 9.510 -4.001 7.665 1.00 33.91 197 THR A CA 1
ATOM 1613 C C . THR A 1 197 ? 9.351 -3.087 8.881 1.00 33.91 197 THR A C 1
ATOM 1615 O O . THR A 1 197 ? 9.129 -1.894 8.676 1.00 33.91 197 THR A O 1
ATOM 1618 N N . PRO A 1 198 ? 9.374 -3.581 10.129 1.00 32.72 198 PRO A N 1
ATOM 1619 C CA . PRO A 1 198 ? 8.915 -2.826 11.289 1.00 32.72 198 PRO A CA 1
ATOM 1620 C C . PRO A 1 198 ? 9.915 -1.723 11.667 1.00 32.72 198 PRO A C 1
ATOM 1622 O O . PRO A 1 198 ? 10.471 -1.706 12.758 1.00 32.72 198 PRO A O 1
ATOM 1625 N N . THR A 1 199 ? 10.122 -0.733 10.802 1.00 40.47 199 THR A N 1
ATOM 1626 C CA . THR A 1 199 ? 10.455 0.614 11.225 1.00 40.47 199 THR A CA 1
ATOM 1627 C C . THR A 1 199 ? 9.211 1.100 11.945 1.00 40.47 199 THR A C 1
ATOM 1629 O O . THR A 1 199 ? 8.270 1.590 11.311 1.00 40.47 199 THR A O 1
ATOM 1632 N N . LYS A 1 200 ? 9.173 0.832 13.257 1.00 37.25 200 LYS A N 1
ATOM 1633 C CA . LYS A 1 200 ? 8.149 1.295 14.190 1.00 37.25 200 LYS A CA 1
ATOM 1634 C C . LYS A 1 200 ? 7.769 2.718 13.768 1.00 37.25 200 LYS A C 1
ATOM 1636 O O . LYS A 1 200 ? 8.619 3.611 13.780 1.00 37.25 200 LYS A O 1
ATOM 1641 N N . ARG A 1 201 ? 6.537 2.934 13.285 1.00 35.53 201 ARG A N 1
ATOM 1642 C CA . ARG A 1 201 ? 6.100 4.285 12.894 1.00 35.53 201 ARG A CA 1
ATOM 1643 C C . ARG A 1 201 ? 6.325 5.189 14.094 1.00 35.53 201 ARG A C 1
ATOM 1645 O O . ARG A 1 201 ? 6.065 4.752 15.198 1.00 35.53 201 ARG A O 1
ATOM 1652 N N . THR A 1 202 ? 6.655 6.465 13.933 1.00 42.97 202 THR A N 1
ATOM 1653 C CA . THR A 1 202 ? 6.635 7.405 15.073 1.00 42.97 202 THR A CA 1
ATOM 1654 C C . THR A 1 202 ? 5.289 7.375 15.809 1.00 42.97 202 THR A C 1
ATOM 1656 O O . THR A 1 202 ? 5.244 7.607 17.006 1.00 42.97 202 THR A O 1
ATOM 1659 N N . LYS A 1 203 ? 4.196 7.024 15.112 1.00 41.41 203 LYS A N 1
ATOM 1660 C CA . LYS A 1 203 ? 2.892 6.734 15.715 1.00 41.41 203 LYS A CA 1
ATOM 1661 C C . LYS 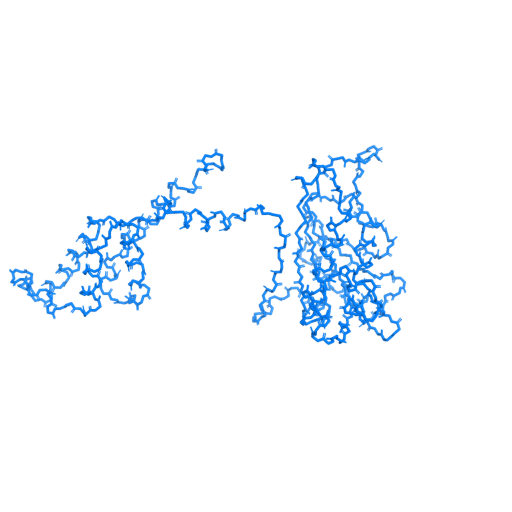A 1 203 ? 2.861 5.424 16.514 1.00 41.41 203 LYS A C 1
ATOM 1663 O O . LYS A 1 203 ? 2.314 5.446 17.595 1.00 41.41 203 LYS A O 1
ATOM 1668 N N . ASP A 1 204 ? 3.467 4.340 16.036 1.00 39.12 204 ASP A N 1
ATOM 1669 C CA . ASP A 1 204 ? 3.519 3.053 16.749 1.00 39.12 204 ASP A CA 1
ATOM 1670 C C . ASP A 1 204 ? 4.577 3.069 17.870 1.00 39.12 204 ASP A C 1
ATOM 1672 O O . ASP A 1 204 ? 4.398 2.414 18.883 1.00 39.12 204 ASP A O 1
ATOM 1676 N N . ILE A 1 205 ? 5.651 3.859 17.731 1.00 46.66 205 ILE A N 1
ATOM 1677 C CA . ILE A 1 205 ? 6.592 4.217 18.802 1.00 46.66 205 ILE A CA 1
ATOM 1678 C C . ILE A 1 205 ? 5.850 5.040 19.844 1.00 46.66 205 ILE A C 1
ATOM 1680 O O . ILE A 1 205 ? 5.898 4.678 21.009 1.00 46.66 205 ILE A O 1
ATOM 1684 N N . ARG A 1 206 ? 5.109 6.084 19.442 1.00 45.41 206 ARG A N 1
ATOM 1685 C CA . ARG A 1 206 ? 4.236 6.839 20.352 1.00 45.41 206 ARG A CA 1
ATOM 1686 C C . ARG A 1 206 ? 3.235 5.915 21.031 1.00 45.41 206 ARG A C 1
ATOM 1688 O O . ARG A 1 206 ? 3.201 5.905 22.246 1.00 45.41 206 ARG A O 1
ATOM 1695 N N . ASP A 1 207 ? 2.498 5.095 20.293 1.00 42.84 207 ASP A N 1
ATOM 1696 C CA . ASP A 1 207 ? 1.526 4.155 20.852 1.00 42.84 207 ASP A CA 1
ATOM 1697 C C . ASP A 1 207 ? 2.219 3.091 21.733 1.00 42.84 207 ASP A C 1
ATOM 1699 O O . ASP A 1 207 ? 1.637 2.666 22.722 1.00 42.84 207 ASP A O 1
ATOM 1703 N N . SER A 1 208 ? 3.479 2.709 21.469 1.00 47.91 208 SER A N 1
ATOM 1704 C CA . SER A 1 208 ? 4.274 1.825 22.344 1.00 47.91 208 SER A CA 1
ATOM 1705 C C . SER A 1 208 ? 4.827 2.525 23.590 1.00 47.91 208 SER A C 1
ATOM 1707 O O . SER A 1 208 ? 4.894 1.898 24.638 1.00 47.91 208 SER A O 1
ATOM 1709 N N . ILE A 1 209 ? 5.156 3.820 23.511 1.00 51.09 209 ILE A N 1
ATOM 1710 C CA . ILE A 1 209 ? 5.494 4.667 24.663 1.00 51.09 209 ILE A CA 1
ATOM 1711 C C . ILE A 1 209 ? 4.229 4.845 25.510 1.00 51.09 209 ILE A C 1
ATOM 1713 O O . ILE A 1 209 ? 4.258 4.638 26.710 1.00 51.09 209 ILE A O 1
ATOM 1717 N N . TYR A 1 210 ? 3.075 5.112 24.900 1.00 46.53 210 TYR A N 1
ATOM 1718 C CA . TYR A 1 210 ? 1.807 5.273 25.614 1.00 46.53 210 TYR A CA 1
ATOM 1719 C C . TYR A 1 210 ? 1.220 3.957 26.160 1.00 46.53 210 TYR A C 1
ATOM 1721 O O . TYR A 1 210 ? 0.393 4.005 27.070 1.00 46.53 210 TYR A O 1
ATOM 1729 N N . ASN A 1 211 ? 1.645 2.796 25.646 1.00 47.31 211 ASN A N 1
ATOM 1730 C CA . ASN A 1 211 ? 1.238 1.474 26.140 1.00 47.31 211 ASN A CA 1
ATOM 1731 C C . ASN A 1 211 ? 2.280 0.794 27.043 1.00 47.31 211 ASN A C 1
ATOM 1733 O O . ASN A 1 211 ? 1.966 -0.240 27.629 1.00 47.31 211 ASN A O 1
ATOM 1737 N N . ASN A 1 212 ? 3.487 1.349 27.188 1.00 57.22 212 ASN A N 1
ATOM 1738 C CA . ASN A 1 212 ? 4.430 0.906 28.210 1.00 57.22 212 ASN A CA 1
ATOM 1739 C C . ASN A 1 212 ? 3.951 1.438 29.569 1.00 57.22 212 ASN A C 1
ATOM 1741 O O . ASN A 1 212 ? 3.751 2.643 29.715 1.00 57.22 212 ASN A O 1
ATOM 1745 N N . GLU A 1 213 ? 3.750 0.563 30.561 1.00 57.78 213 GLU A N 1
ATOM 1746 C CA . GLU A 1 213 ? 3.234 0.953 31.885 1.00 57.78 213 GLU A CA 1
ATOM 1747 C C . GLU A 1 213 ? 4.069 2.055 32.554 1.00 57.78 213 GLU A C 1
ATOM 1749 O O . GLU A 1 213 ? 3.520 2.865 33.298 1.00 57.78 213 GLU A O 1
ATOM 1754 N N . VAL A 1 214 ? 5.363 2.137 32.225 1.00 61.19 214 VAL A N 1
ATOM 1755 C CA . VAL A 1 214 ? 6.314 3.130 32.757 1.00 61.19 214 VAL A CA 1
ATOM 1756 C C . VAL A 1 214 ? 6.080 4.544 32.202 1.00 61.19 214 VAL A C 1
ATOM 1758 O O . VAL A 1 214 ? 6.389 5.534 32.861 1.00 61.19 214 VAL A O 1
ATOM 1761 N N . CYS A 1 215 ? 5.507 4.658 31.004 1.00 62.50 215 CYS A N 1
ATOM 1762 C CA . CYS A 1 215 ? 5.349 5.919 30.271 1.00 62.50 215 CYS A CA 1
ATOM 1763 C C . CYS A 1 215 ? 3.876 6.365 30.169 1.00 62.50 215 CYS A C 1
ATOM 1765 O O . CYS A 1 215 ? 3.529 7.254 29.380 1.00 62.50 215 CYS A O 1
ATOM 1767 N N . LYS A 1 216 ? 2.984 5.751 30.957 1.00 72.69 216 LYS A N 1
ATOM 1768 C CA . LYS A 1 216 ? 1.589 6.186 31.081 1.00 72.69 216 LYS A CA 1
ATOM 1769 C C . LYS A 1 216 ? 1.503 7.446 31.954 1.00 72.69 216 LYS A C 1
ATOM 1771 O O . LYS A 1 216 ? 2.179 7.514 32.979 1.00 72.69 216 LYS A O 1
ATOM 1776 N N . PRO A 1 217 ? 0.640 8.421 31.611 1.00 80.38 217 PRO A N 1
ATOM 1777 C CA . PRO A 1 217 ? 0.346 9.521 32.517 1.00 80.38 217 PRO A CA 1
ATOM 1778 C C . PRO A 1 217 ? -0.172 8.980 33.852 1.00 80.38 217 PRO A C 1
ATOM 1780 O O . PRO A 1 217 ? -0.978 8.046 33.887 1.00 80.38 217 PRO A O 1
ATOM 1783 N N . VAL A 1 218 ? 0.283 9.587 34.940 1.00 87.94 218 VAL A N 1
ATOM 1784 C CA . VAL A 1 218 ? -0.076 9.202 36.305 1.00 87.94 218 VAL A CA 1
ATOM 1785 C C . VAL A 1 218 ? -0.956 10.271 36.934 1.00 87.94 218 VAL A C 1
ATOM 1787 O O . VAL A 1 218 ? -0.769 11.463 36.695 1.00 87.94 218 VAL A O 1
ATOM 1790 N N . LEU A 1 219 ? -1.923 9.838 37.739 1.00 90.19 219 LEU A N 1
ATOM 1791 C CA . LEU A 1 219 ? -2.744 10.713 38.566 1.00 90.19 219 LEU A CA 1
ATOM 1792 C C . LEU A 1 219 ? -2.553 10.300 40.022 1.00 90.19 219 LEU A C 1
ATOM 1794 O O . LEU A 1 219 ? -3.018 9.233 40.429 1.00 90.19 219 LEU A O 1
ATOM 1798 N N . THR A 1 220 ? -1.861 11.133 40.798 1.00 91.12 220 THR A N 1
ATOM 1799 C CA . THR A 1 220 ? -1.541 10.797 42.188 1.00 91.12 220 THR A CA 1
ATOM 1800 C C . THR A 1 220 ? -2.785 10.849 43.066 1.00 91.12 220 THR A C 1
ATOM 1802 O O . THR A 1 220 ? -3.747 11.577 42.798 1.00 91.12 220 THR A O 1
ATOM 1805 N N . LEU A 1 221 ? -2.764 10.103 44.172 1.00 91.00 221 LEU A N 1
ATOM 1806 C CA . LEU A 1 221 ? -3.843 10.157 45.159 1.00 91.00 221 LEU A CA 1
ATOM 1807 C C . LEU A 1 221 ? -4.050 11.579 45.716 1.00 91.00 221 LEU A C 1
ATOM 1809 O O . LEU A 1 221 ? -5.178 11.967 46.008 1.00 91.00 221 LEU A O 1
ATOM 1813 N N . GLU A 1 222 ? -2.987 12.372 45.842 1.00 91.50 222 GLU A N 1
ATOM 1814 C CA . GLU A 1 222 ? -3.077 13.767 46.289 1.00 91.50 222 GLU A CA 1
ATOM 1815 C C . GLU A 1 222 ? -3.827 14.643 45.283 1.00 91.50 222 GLU A C 1
ATOM 1817 O O . GLU A 1 222 ? -4.710 15.404 45.670 1.00 91.50 222 GLU A O 1
ATOM 1822 N N . GLN A 1 223 ? -3.550 14.486 43.986 1.00 92.00 223 GLN A N 1
ATOM 1823 C CA . GLN A 1 223 ? -4.269 15.198 42.926 1.00 92.00 223 GLN A CA 1
ATOM 1824 C C . GLN A 1 223 ? -5.754 14.818 42.900 1.00 92.00 223 GLN A C 1
ATOM 1826 O O . GLN A 1 223 ? -6.615 15.686 42.758 1.00 92.00 223 GLN A O 1
ATOM 1831 N N . VAL A 1 224 ? -6.067 13.535 43.110 1.00 91.88 224 VAL A N 1
ATOM 1832 C CA . VAL A 1 224 ? -7.451 13.064 43.269 1.00 91.88 224 VAL A CA 1
ATOM 1833 C C . VAL A 1 224 ? -8.122 13.732 44.471 1.00 91.88 224 VAL A C 1
ATOM 1835 O O . VAL A 1 224 ? -9.247 14.212 44.345 1.00 91.88 224 VAL A O 1
ATOM 1838 N N . LYS A 1 225 ? -7.445 13.804 45.624 1.00 92.12 225 LYS A N 1
ATOM 1839 C CA . LYS A 1 225 ? -7.984 14.464 46.824 1.00 92.12 225 LYS A CA 1
ATOM 1840 C C . LYS A 1 225 ? -8.258 15.946 46.586 1.00 92.12 225 LYS A C 1
ATOM 1842 O O . LYS A 1 225 ? -9.333 16.409 46.941 1.00 92.12 225 LYS A O 1
ATOM 1847 N N . LEU A 1 226 ? -7.355 16.655 45.909 1.00 93.25 226 LEU A N 1
ATOM 1848 C CA . LEU A 1 226 ? -7.562 18.063 45.558 1.00 93.25 226 LEU A CA 1
ATOM 1849 C C . LEU A 1 226 ? -8.790 18.261 44.656 1.00 93.25 226 LEU A C 1
ATOM 1851 O O . LEU A 1 226 ? -9.598 19.150 44.919 1.00 93.25 226 LEU A O 1
ATOM 1855 N N . ALA A 1 227 ? -8.978 17.406 43.646 1.00 91.50 227 ALA A N 1
ATOM 1856 C CA . ALA A 1 227 ? -10.165 17.449 42.789 1.00 91.50 227 ALA A CA 1
ATOM 1857 C C . ALA A 1 227 ? -11.461 17.145 43.570 1.00 91.50 227 ALA A C 1
ATOM 1859 O O . ALA A 1 227 ? -12.498 17.770 43.340 1.00 91.50 227 ALA A O 1
ATOM 1860 N N . ILE A 1 228 ? -11.411 16.202 44.519 1.00 91.88 228 ILE A N 1
ATOM 1861 C CA . ILE A 1 228 ? -12.535 15.885 45.413 1.00 91.88 228 ILE A CA 1
ATOM 1862 C C . ILE A 1 228 ? -12.848 17.066 46.335 1.00 91.88 228 ILE A C 1
ATOM 1864 O O . ILE A 1 228 ? -14.020 17.387 46.533 1.00 91.88 228 ILE A O 1
ATOM 1868 N N . ASP A 1 229 ? -11.831 17.721 46.886 1.00 90.06 229 ASP A N 1
ATOM 1869 C CA . ASP A 1 229 ? -11.995 18.875 47.766 1.00 90.06 229 ASP A CA 1
ATOM 1870 C C . ASP A 1 229 ? -12.615 20.056 47.022 1.00 90.06 229 ASP A C 1
ATOM 1872 O O . ASP A 1 229 ? -13.539 20.690 47.532 1.00 90.06 229 ASP A O 1
ATOM 1876 N N . GLU A 1 230 ? -12.176 20.320 45.793 1.00 89.94 230 GLU A N 1
ATOM 1877 C CA . GLU A 1 230 ? -12.771 21.342 44.932 1.00 89.94 230 GLU A CA 1
ATOM 1878 C C . GLU A 1 230 ? -14.246 21.035 44.632 1.00 89.94 230 GLU A C 1
ATOM 1880 O O . GLU A 1 230 ? -15.122 21.892 44.796 1.00 89.94 230 GLU A O 1
ATOM 1885 N N . TYR A 1 231 ? -14.550 19.777 44.310 1.00 91.06 231 TYR A N 1
ATOM 1886 C CA . TYR A 1 231 ? -15.921 19.317 44.112 1.00 91.06 231 TYR A CA 1
ATOM 1887 C C . TYR A 1 231 ? -16.771 19.424 45.390 1.00 91.06 231 TYR A C 1
ATOM 1889 O O . TYR A 1 231 ? -17.940 19.814 45.347 1.00 91.06 231 TYR A O 1
ATOM 1897 N N . ASN A 1 232 ? -16.196 19.131 46.556 1.00 87.12 232 ASN A N 1
ATOM 1898 C CA . ASN A 1 232 ? -16.863 19.276 47.848 1.00 87.12 232 ASN A CA 1
ATOM 1899 C C . ASN A 1 232 ? -17.102 20.742 48.218 1.00 87.12 232 ASN A C 1
ATOM 1901 O O . ASN A 1 232 ? -18.162 21.050 48.762 1.00 87.12 232 ASN A O 1
ATOM 1905 N N . ARG A 1 233 ? -16.185 21.658 47.889 1.00 86.69 233 ARG A N 1
ATOM 1906 C CA . ARG A 1 233 ? -16.390 23.107 48.061 1.00 86.69 233 ARG A CA 1
ATOM 1907 C C . ARG A 1 233 ? -17.531 23.613 47.186 1.00 86.69 233 ARG A C 1
ATOM 1909 O O . ARG A 1 233 ? -18.395 24.329 47.687 1.00 86.69 233 ARG A O 1
ATOM 1916 N N . TYR A 1 234 ? -17.586 23.178 45.926 1.00 85.81 234 TYR A N 1
ATOM 1917 C CA . TYR A 1 234 ? -18.715 23.463 45.039 1.00 85.81 234 TYR A CA 1
ATOM 1918 C C . TYR A 1 234 ? -20.048 22.952 45.607 1.00 85.81 234 TYR A C 1
ATOM 1920 O O . TYR A 1 234 ? -21.053 23.653 45.569 1.00 85.81 234 TYR A O 1
ATOM 1928 N N . LYS A 1 235 ? -20.083 21.739 46.164 1.00 85.25 235 LYS A N 1
ATOM 1929 C CA . LYS A 1 235 ? -21.314 21.221 46.784 1.00 85.25 235 LYS A CA 1
ATOM 1930 C C . LYS A 1 235 ? -21.687 22.005 48.038 1.00 85.25 235 LYS A C 1
ATOM 1932 O O . LYS A 1 235 ? -22.848 22.358 48.210 1.00 85.25 235 LYS A O 1
ATOM 1937 N N . SER A 1 236 ? -20.696 22.333 48.861 1.00 82.81 236 SER A N 1
ATOM 1938 C CA . SER A 1 236 ? -20.881 23.104 50.092 1.00 82.81 236 SER A CA 1
ATOM 1939 C C . SER A 1 236 ? -21.481 24.485 49.824 1.00 82.81 236 SER A C 1
ATOM 1941 O O . SER A 1 236 ? -22.329 24.938 50.589 1.00 82.81 236 SER A O 1
ATOM 1943 N N . SER A 1 237 ? -21.116 25.143 48.718 1.00 79.69 237 SER A N 1
ATOM 1944 C CA . SER A 1 237 ? -21.650 26.468 48.378 1.00 79.69 237 SER A CA 1
ATOM 1945 C C . SER A 1 237 ? -23.145 26.464 48.036 1.00 79.69 237 SER A C 1
ATOM 1947 O O . SER A 1 237 ? -23.798 27.491 48.206 1.00 79.69 237 SER A O 1
ATOM 1949 N N . ARG A 1 238 ? -23.725 25.319 47.644 1.00 74.81 238 ARG A N 1
ATOM 1950 C CA . ARG A 1 238 ? -25.162 25.201 47.328 1.00 74.81 238 ARG A CA 1
ATOM 1951 C C . ARG A 1 238 ? -26.082 25.355 48.542 1.00 74.81 238 ARG A C 1
ATOM 1953 O O . ARG A 1 238 ? -27.242 25.708 48.367 1.00 74.81 238 ARG A O 1
ATOM 1960 N N . CYS A 1 239 ? -25.564 25.148 49.754 1.00 73.62 239 CYS A N 1
ATOM 1961 C CA . CYS A 1 239 ? -26.280 25.367 51.016 1.00 73.62 239 CYS A CA 1
ATOM 1962 C C . CYS A 1 239 ? -25.523 26.340 51.932 1.00 73.62 239 CYS A C 1
ATOM 1964 O O . CYS A 1 239 ? -25.353 26.067 53.120 1.00 73.62 239 CYS A O 1
ATOM 1966 N N . CYS A 1 240 ? -25.017 27.450 51.382 1.00 76.44 240 CYS A N 1
ATOM 1967 C CA . CYS A 1 240 ? -24.311 28.493 52.143 1.00 76.44 240 CYS A CA 1
ATOM 1968 C C . CYS A 1 240 ? -23.139 27.967 53.004 1.00 76.44 240 CYS A C 1
ATOM 1970 O O . CYS A 1 240 ? -22.832 28.527 54.050 1.00 76.44 240 CYS A O 1
ATOM 1972 N N . GLY A 1 241 ? -22.501 26.862 52.605 1.00 69.69 241 GLY A N 1
ATOM 1973 C CA . GLY A 1 241 ? -21.409 26.212 53.339 1.00 69.69 241 GLY A CA 1
ATOM 1974 C C . GLY A 1 241 ? -21.844 25.191 54.399 1.00 69.69 241 GLY A C 1
ATOM 1975 O O . GLY A 1 241 ? -21.022 24.382 54.833 1.00 69.69 241 GLY A O 1
ATOM 1976 N N . LEU A 1 242 ? -23.125 25.154 54.781 1.00 72.69 242 LEU A N 1
ATOM 1977 C CA . LEU A 1 242 ? -23.621 24.301 55.869 1.00 72.69 242 LEU A CA 1
ATOM 1978 C C . LEU A 1 242 ? -23.557 22.808 55.533 1.00 72.69 242 LEU A C 1
ATOM 1980 O O . LEU A 1 242 ? -23.259 21.998 56.408 1.00 72.69 242 LEU A O 1
ATOM 1984 N N . SER A 1 243 ? -23.767 22.423 54.270 1.00 75.62 243 SER A N 1
ATOM 1985 C CA . SER A 1 243 ? -23.662 21.012 53.871 1.00 75.62 243 SER A CA 1
ATOM 1986 C C . SER A 1 243 ? -22.233 20.473 53.973 1.00 75.62 243 SER A C 1
ATOM 1988 O O . SER A 1 243 ? -22.050 19.274 54.170 1.00 75.62 243 SER A O 1
ATOM 1990 N N . GLY A 1 244 ? -21.223 21.344 53.885 1.00 73.75 244 GLY A N 1
ATOM 1991 C CA . GLY A 1 244 ? -19.831 20.988 54.150 1.00 73.75 244 GLY A CA 1
ATOM 1992 C C . GLY A 1 244 ? -19.565 20.789 55.638 1.00 73.75 244 GLY A C 1
ATOM 1993 O O . GLY A 1 244 ? -19.021 19.758 56.022 1.00 73.75 244 GLY A O 1
ATOM 1994 N N . LEU A 1 245 ? -20.017 21.735 56.470 1.00 75.88 245 LEU A N 1
ATOM 1995 C CA . LEU A 1 245 ? -19.879 21.684 57.933 1.00 75.88 245 LEU A CA 1
ATOM 1996 C C . LEU A 1 245 ? -20.565 20.460 58.557 1.00 75.88 245 LEU A C 1
ATOM 1998 O O . LEU A 1 245 ? -20.044 19.877 59.500 1.00 75.88 245 LEU A O 1
ATOM 2002 N N . LEU A 1 246 ? -21.716 20.059 58.013 1.00 79.62 246 LEU A N 1
ATOM 2003 C CA . LEU A 1 246 ? -22.516 18.937 58.511 1.00 79.62 246 LEU A CA 1
ATOM 2004 C C . LEU A 1 246 ? -22.191 17.595 57.829 1.00 79.62 246 LEU A C 1
ATOM 2006 O O . LEU A 1 246 ? -22.862 16.601 58.091 1.00 79.62 246 LEU A O 1
ATOM 2010 N N . GLY A 1 247 ? -21.209 17.545 56.920 1.00 74.94 247 GLY A N 1
ATOM 2011 C CA . GLY A 1 247 ? -20.854 16.314 56.199 1.00 74.94 247 GLY A CA 1
ATOM 2012 C C . GLY A 1 247 ? -21.925 15.815 55.213 1.00 74.94 247 GLY A C 1
ATOM 2013 O O . GLY A 1 247 ? -21.894 14.664 54.785 1.00 74.94 247 GLY A O 1
ATOM 2014 N N . LEU A 1 248 ? -22.859 16.676 54.805 1.00 78.56 248 LEU A N 1
ATOM 2015 C CA . LEU A 1 248 ? -24.013 16.353 53.955 1.00 78.56 248 LEU A CA 1
ATOM 2016 C C . LEU A 1 248 ? -23.728 16.469 52.450 1.00 78.56 248 LEU A C 1
ATOM 2018 O O . LEU A 1 248 ? -24.629 16.327 51.625 1.00 78.56 248 LEU A O 1
ATOM 2022 N N . ASN A 1 249 ? -22.472 16.681 52.056 1.00 75.81 249 ASN A N 1
ATOM 2023 C CA . ASN A 1 249 ? -22.061 16.785 50.651 1.00 75.81 249 ASN A CA 1
ATOM 2024 C C . ASN A 1 249 ? -22.358 15.522 49.815 1.00 75.81 249 ASN A C 1
ATOM 2026 O O . ASN A 1 249 ? -22.325 15.587 48.585 1.00 75.81 249 ASN A O 1
ATOM 2030 N N . GLY A 1 250 ? -22.638 14.379 50.449 1.00 70.94 250 GLY A N 1
ATOM 2031 C CA . GLY A 1 250 ? -23.118 13.172 49.769 1.00 70.94 250 GLY A CA 1
ATOM 2032 C C . GLY A 1 250 ? -24.485 13.364 49.105 1.00 70.94 250 GLY A C 1
ATOM 2033 O O . GLY A 1 250 ? -24.661 12.928 47.975 1.00 70.94 250 GLY A O 1
ATOM 2034 N N . LEU A 1 251 ? -25.396 14.116 49.735 1.00 75.31 251 LEU A N 1
ATOM 2035 C CA . LEU A 1 251 ? -26.763 14.356 49.238 1.00 75.31 251 LEU A CA 1
ATOM 2036 C C . LEU A 1 251 ? -26.811 15.175 47.938 1.00 75.31 251 LEU A C 1
ATOM 2038 O O . LEU A 1 251 ? -27.817 15.177 47.239 1.00 75.31 251 LEU A O 1
ATOM 2042 N N . PHE A 1 252 ? -25.718 15.868 47.612 1.00 76.50 252 PHE A N 1
ATOM 2043 C CA . PHE A 1 252 ? -25.586 16.715 46.422 1.00 76.50 252 PHE A CA 1
ATOM 2044 C C . PHE A 1 252 ? -24.652 16.113 45.362 1.00 76.50 252 PHE A C 1
ATOM 2046 O O . PHE A 1 252 ? -24.290 16.797 44.401 1.00 76.50 252 PHE A O 1
ATOM 2053 N N . SER A 1 253 ? -24.212 14.866 45.558 1.00 81.69 253 SER A N 1
ATOM 2054 C CA . SER A 1 253 ? -23.378 14.138 44.599 1.00 81.69 253 SER A CA 1
ATOM 2055 C C . SER A 1 253 ? -24.256 13.270 43.712 1.00 81.69 253 SER A C 1
ATOM 2057 O O . SER A 1 253 ? -25.179 12.638 44.211 1.00 81.69 253 SER A O 1
ATOM 2059 N N . SER A 1 254 ? -23.957 13.205 42.414 1.00 85.19 254 SER A N 1
ATOM 2060 C CA . SER A 1 254 ? -24.590 12.187 41.575 1.00 85.19 254 SER A CA 1
ATOM 2061 C C . SER A 1 254 ? -24.030 10.803 41.916 1.00 85.19 254 SER A C 1
ATOM 2063 O O . SER A 1 254 ? -22.911 10.685 42.440 1.00 85.19 254 SER A O 1
ATOM 2065 N N . ASP A 1 255 ? -24.791 9.753 41.618 1.00 85.69 255 ASP A N 1
ATOM 2066 C CA . ASP A 1 255 ? -24.357 8.372 41.843 1.00 85.69 255 ASP A CA 1
ATOM 2067 C C . ASP A 1 255 ? -23.069 8.067 41.067 1.00 85.69 255 ASP A C 1
ATOM 2069 O O . ASP A 1 255 ? -22.163 7.402 41.574 1.00 85.69 255 ASP A O 1
ATOM 2073 N N . GLU A 1 256 ? -22.928 8.642 39.871 1.00 87.81 256 GLU A N 1
ATOM 2074 C CA . GLU A 1 256 ? -21.740 8.522 39.030 1.00 87.81 256 GLU A CA 1
ATOM 2075 C C . GLU A 1 256 ? -20.518 9.171 39.677 1.00 87.81 256 GLU A C 1
ATOM 2077 O O . GLU A 1 256 ? -19.452 8.553 39.712 1.00 87.81 256 GLU A O 1
ATOM 2082 N N . SER A 1 257 ? -20.664 10.386 40.219 1.00 88.12 257 SER A N 1
ATOM 2083 C CA . SER A 1 257 ? -19.586 11.069 40.941 1.00 88.12 257 SER A CA 1
ATOM 2084 C C . SER A 1 257 ? -19.175 10.274 42.176 1.00 88.12 257 SER A C 1
ATOM 2086 O O . SER A 1 257 ? -17.988 10.072 42.415 1.00 88.12 257 SER A O 1
ATOM 2088 N N . THR A 1 258 ? -20.142 9.772 42.946 1.00 87.75 258 THR A N 1
ATOM 2089 C CA . THR A 1 258 ? -19.880 8.974 44.153 1.00 87.75 258 THR A CA 1
ATOM 2090 C C . THR A 1 258 ? -19.139 7.680 43.815 1.00 87.75 258 THR A C 1
ATOM 2092 O O . THR A 1 258 ? -18.155 7.329 44.474 1.00 87.75 258 THR A O 1
ATOM 2095 N N . TYR A 1 259 ? -19.562 6.993 42.752 1.00 89.50 259 TYR A N 1
ATOM 2096 C CA . TYR A 1 259 ? -18.901 5.791 42.256 1.00 89.50 259 TYR A CA 1
ATOM 2097 C C . TYR A 1 259 ? -17.478 6.084 41.765 1.00 89.50 259 TYR A C 1
ATOM 2099 O O . TYR A 1 259 ? -16.539 5.375 42.132 1.00 89.50 259 TYR A O 1
ATOM 2107 N N . ALA A 1 260 ? -17.294 7.151 40.984 1.00 90.69 260 ALA A N 1
ATOM 2108 C CA . ALA A 1 260 ? -15.990 7.549 40.467 1.00 90.69 260 ALA A CA 1
ATOM 2109 C C . ALA A 1 260 ? -15.018 7.936 41.588 1.00 90.69 260 ALA A C 1
ATOM 2111 O O . ALA A 1 260 ? -13.877 7.483 41.585 1.00 90.69 260 ALA A O 1
ATOM 2112 N N . ILE A 1 261 ? -15.473 8.696 42.588 1.00 91.94 261 ILE A N 1
ATOM 2113 C CA . ILE A 1 261 ? -14.674 9.064 43.766 1.00 91.94 261 ILE A CA 1
ATOM 2114 C C . ILE A 1 261 ? -14.221 7.814 44.527 1.00 91.94 261 ILE A C 1
ATOM 2116 O O . ILE A 1 261 ? -13.051 7.701 44.900 1.00 91.94 261 ILE A O 1
ATOM 2120 N N . ARG A 1 262 ? -15.122 6.845 44.731 1.00 91.81 262 ARG A N 1
ATOM 2121 C CA . ARG A 1 262 ? -14.777 5.574 45.380 1.00 91.81 262 ARG A CA 1
ATOM 2122 C C . ARG A 1 262 ? -13.750 4.788 44.561 1.00 91.81 262 ARG A C 1
ATOM 2124 O O . ARG A 1 262 ? -12.776 4.303 45.130 1.00 91.81 262 ARG A O 1
ATOM 2131 N N . ALA A 1 263 ? -13.938 4.698 43.245 1.00 89.06 263 ALA A N 1
ATOM 2132 C CA . ALA A 1 263 ? -13.032 3.986 42.347 1.00 89.06 263 ALA A CA 1
ATOM 2133 C C . ALA A 1 263 ? -11.636 4.634 42.279 1.00 89.06 263 ALA A C 1
ATOM 2135 O O . ALA A 1 263 ? -10.635 3.925 42.284 1.00 89.06 263 ALA A O 1
ATOM 2136 N N . LEU A 1 264 ? -11.555 5.968 42.276 1.00 91.94 264 LEU A N 1
ATOM 2137 C CA . LEU A 1 264 ? -10.286 6.702 42.274 1.00 91.94 264 LEU A CA 1
ATOM 2138 C C . LEU A 1 264 ? -9.514 6.532 43.590 1.00 91.94 264 LEU A C 1
ATOM 2140 O O . LEU A 1 264 ? -8.302 6.316 43.570 1.00 91.94 264 LEU A O 1
ATOM 2144 N N . ASN A 1 265 ? -10.209 6.571 44.729 1.00 90.69 265 ASN A N 1
ATOM 2145 C CA . ASN A 1 265 ? -9.593 6.324 46.036 1.00 90.69 265 ASN A CA 1
ATOM 2146 C C . ASN A 1 265 ? -9.164 4.857 46.214 1.00 90.69 265 ASN A C 1
ATOM 2148 O O . ASN A 1 265 ? -8.142 4.598 46.844 1.00 90.69 265 ASN A O 1
ATOM 2152 N N . GLY A 1 266 ? -9.922 3.910 45.653 1.00 87.56 266 GLY A N 1
ATOM 2153 C CA . GLY A 1 266 ? -9.664 2.468 45.753 1.00 87.56 266 GLY A CA 1
ATOM 2154 C C . GLY A 1 266 ? -8.709 1.892 44.702 1.00 87.56 266 GLY A C 1
ATOM 2155 O O . GLY A 1 266 ? -8.427 0.697 44.734 1.00 87.56 266 GLY A O 1
ATOM 2156 N N . ALA A 1 267 ? -8.227 2.697 43.756 1.00 89.81 267 ALA A N 1
ATOM 2157 C CA . ALA A 1 267 ? -7.304 2.239 42.723 1.00 89.81 267 ALA A CA 1
ATOM 2158 C C . ALA A 1 267 ? -5.941 1.832 43.314 1.00 89.81 267 ALA A C 1
ATOM 2160 O O . ALA A 1 267 ? -5.424 2.495 44.215 1.00 89.81 267 ALA A O 1
ATOM 2161 N N . SER A 1 268 ? -5.340 0.773 42.769 1.00 85.12 268 SER A N 1
ATOM 2162 C CA . SER A 1 268 ? -4.083 0.186 43.257 1.00 85.12 268 SER A CA 1
ATOM 2163 C C . SER A 1 268 ? -2.832 1.002 42.912 1.00 85.12 268 SER A C 1
ATOM 2165 O O . SER A 1 268 ? -1.842 0.927 43.634 1.00 85.12 268 SER A O 1
ATOM 2167 N N . CYS A 1 269 ? -2.859 1.800 41.842 1.00 87.88 269 CYS A N 1
ATOM 2168 C CA . CYS A 1 269 ? -1.725 2.613 41.395 1.00 87.88 269 CYS A CA 1
ATOM 2169 C C . CYS A 1 269 ? -2.171 3.881 40.646 1.00 87.88 269 CYS A C 1
ATOM 2171 O O . CYS A 1 269 ? -3.316 3.989 40.195 1.00 87.88 269 CYS A O 1
ATOM 2173 N N . ASP A 1 270 ? -1.256 4.843 40.495 1.00 89.38 270 ASP A N 1
ATOM 2174 C CA . ASP A 1 270 ? -1.545 6.160 39.906 1.00 89.38 270 ASP A CA 1
ATOM 2175 C C . ASP A 1 270 ? -1.911 6.107 38.414 1.00 89.38 270 ASP A C 1
ATOM 2177 O O . ASP A 1 270 ? -2.684 6.936 37.932 1.00 89.38 270 ASP A O 1
ATOM 2181 N N . THR A 1 271 ? -1.420 5.110 37.674 1.00 86.56 271 THR A N 1
ATOM 2182 C CA . THR A 1 271 ? -1.817 4.874 36.275 1.00 86.56 271 THR A CA 1
ATOM 2183 C C . THR A 1 271 ? -3.274 4.421 36.185 1.00 86.56 271 THR A C 1
ATOM 2185 O O . THR A 1 271 ? -4.047 4.950 35.388 1.00 86.56 271 THR A O 1
ATOM 2188 N N . THR A 1 272 ? -3.696 3.516 37.073 1.00 87.94 272 THR A N 1
ATOM 2189 C CA . THR A 1 272 ? -5.097 3.077 37.167 1.00 87.94 272 THR A CA 1
ATOM 2190 C C . THR A 1 272 ? -6.014 4.238 37.566 1.00 87.94 272 THR A C 1
ATOM 2192 O O . THR A 1 272 ? -7.100 4.389 37.004 1.00 87.94 272 THR A O 1
ATOM 2195 N N . ARG A 1 273 ? -5.572 5.114 38.483 1.00 91.94 273 ARG A N 1
ATOM 2196 C CA . ARG A 1 273 ? -6.303 6.348 38.840 1.00 91.94 273 ARG A CA 1
ATOM 2197 C C . ARG A 1 273 ? -6.511 7.248 37.627 1.00 91.94 273 ARG A C 1
ATOM 2199 O O . ARG A 1 273 ? -7.628 7.715 37.401 1.00 91.94 273 ARG A O 1
ATOM 2206 N N . PHE A 1 274 ? -5.467 7.446 36.826 1.00 90.75 274 PHE A N 1
ATOM 2207 C CA . PHE A 1 274 ? -5.545 8.244 35.606 1.00 90.75 274 PHE A CA 1
ATOM 2208 C C . PHE A 1 274 ? -6.544 7.654 34.598 1.00 90.75 274 PHE A C 1
ATOM 2210 O O . PHE A 1 274 ? -7.393 8.376 34.071 1.00 90.75 274 PHE A O 1
ATOM 2217 N N . GLU A 1 275 ? -6.508 6.338 34.366 1.00 88.69 275 GLU A N 1
ATOM 2218 C CA . GLU A 1 275 ? -7.426 5.655 33.445 1.00 88.69 275 GLU A CA 1
ATOM 2219 C C . GLU A 1 275 ? -8.894 5.747 33.896 1.00 88.69 275 GLU A C 1
ATOM 2221 O O . GLU A 1 275 ? -9.784 6.010 33.076 1.00 88.69 275 GLU A O 1
ATOM 2226 N N . ILE A 1 276 ? -9.158 5.580 35.197 1.00 91.00 276 ILE A N 1
ATOM 2227 C CA . ILE A 1 276 ? -10.500 5.724 35.783 1.00 91.00 276 ILE A CA 1
ATOM 2228 C C . ILE A 1 276 ? -11.016 7.154 35.587 1.00 91.00 276 ILE A C 1
ATOM 2230 O O . ILE A 1 276 ? -12.134 7.337 35.096 1.00 91.00 276 ILE A O 1
ATOM 2234 N N . ALA A 1 277 ? -10.202 8.163 35.911 1.00 90.12 277 ALA A N 1
ATOM 2235 C CA . ALA A 1 277 ? -10.568 9.570 35.758 1.00 90.12 277 ALA A CA 1
ATOM 2236 C C . ALA A 1 277 ? -10.832 9.934 34.289 1.00 90.12 277 ALA A C 1
ATOM 2238 O O . ALA A 1 277 ? -11.847 10.554 33.969 1.00 90.12 277 ALA A O 1
ATOM 2239 N N . GLN A 1 278 ? -9.979 9.477 33.368 1.00 90.62 278 GLN A N 1
ATOM 2240 C CA . GLN A 1 278 ? -10.150 9.725 31.937 1.00 90.62 278 GLN A CA 1
ATOM 2241 C C . GLN A 1 278 ? -11.425 9.069 31.388 1.00 90.62 278 GLN A C 1
ATOM 2243 O O . GLN A 1 278 ? -12.141 9.675 30.584 1.00 90.62 278 GLN A O 1
ATOM 2248 N N . ARG A 1 279 ? -11.726 7.833 31.807 1.00 89.25 279 ARG A N 1
ATOM 2249 C CA . ARG A 1 279 ? -12.959 7.138 31.413 1.00 89.25 279 ARG A CA 1
ATOM 2250 C C . ARG A 1 279 ? -14.193 7.868 31.942 1.00 89.25 279 ARG A C 1
ATOM 2252 O O . ARG A 1 279 ? -15.163 8.010 31.200 1.00 89.25 279 ARG A O 1
ATOM 2259 N N . TYR A 1 280 ? -14.140 8.350 33.183 1.00 91.31 280 TYR A N 1
ATOM 2260 C CA . TYR A 1 280 ? -15.215 9.128 33.790 1.00 91.31 280 TYR A CA 1
ATOM 2261 C C . TYR A 1 280 ? -15.486 10.426 33.021 1.00 91.31 280 TYR A C 1
ATOM 2263 O O . TYR A 1 280 ? -16.613 10.638 32.582 1.00 91.31 280 TYR A O 1
ATOM 2271 N N . MET A 1 281 ? -14.451 11.234 32.757 1.00 90.69 281 MET A N 1
ATOM 2272 C CA . MET A 1 281 ? -14.582 12.492 32.008 1.00 90.69 281 MET A CA 1
ATOM 2273 C C . MET A 1 281 ? -15.149 12.294 30.599 1.00 90.69 281 MET A C 1
ATOM 2275 O O . MET A 1 281 ? -15.943 13.101 30.132 1.00 90.69 281 MET A O 1
ATOM 2279 N N . ARG A 1 282 ? -14.767 11.209 29.910 1.00 87.94 282 ARG A N 1
ATOM 2280 C CA . ARG A 1 282 ? -15.308 10.893 28.577 1.00 87.94 282 ARG A CA 1
ATOM 2281 C C . ARG A 1 282 ? -16.787 10.527 28.613 1.00 87.94 282 ARG A C 1
ATOM 2283 O O . ARG A 1 282 ? -17.505 10.834 27.670 1.00 87.94 282 ARG A O 1
ATOM 2290 N N . LYS A 1 283 ? -17.215 9.819 29.659 1.00 89.00 283 LYS A N 1
ATOM 2291 C CA . LYS A 1 283 ? -18.593 9.339 29.791 1.00 89.00 283 LYS A CA 1
ATOM 2292 C C . LYS A 1 283 ? -19.532 10.423 30.328 1.00 89.00 283 LYS A C 1
ATOM 2294 O O . LYS A 1 283 ? -20.695 10.439 29.945 1.00 89.00 283 LYS A O 1
ATOM 2299 N N . TYR A 1 284 ? -19.025 11.318 31.176 1.00 90.88 284 TYR A N 1
ATOM 2300 C CA . TYR A 1 284 ? -19.799 12.367 31.846 1.00 90.88 284 TYR A CA 1
ATOM 2301 C C . TYR A 1 284 ? -19.120 13.742 31.725 1.00 90.88 284 TYR A C 1
ATOM 2303 O O . TYR A 1 284 ? -18.734 14.325 32.739 1.00 90.88 284 TYR A O 1
ATOM 2311 N N . PRO A 1 285 ? -18.951 14.272 30.500 1.00 87.75 285 PRO A N 1
ATOM 2312 C CA . PRO A 1 285 ? -18.176 15.493 30.263 1.00 87.75 285 PRO A CA 1
ATOM 2313 C C . PRO A 1 285 ? -18.776 16.741 30.924 1.00 87.75 285 PRO A C 1
ATOM 2315 O O . PRO A 1 285 ? -18.037 17.636 31.313 1.00 87.75 285 PRO A O 1
ATOM 2318 N N . GLU A 1 286 ? -20.097 16.788 31.092 1.00 87.50 286 GLU A N 1
ATOM 2319 C CA . GLU A 1 286 ? -20.814 17.927 31.686 1.00 87.50 286 GLU A CA 1
ATOM 2320 C C . GLU A 1 286 ? -20.925 17.843 33.221 1.00 87.50 286 GLU A C 1
ATOM 2322 O O . GLU A 1 286 ? -21.496 18.722 33.866 1.00 87.50 286 GLU A O 1
ATOM 2327 N N . ASN A 1 287 ? -20.404 16.780 33.844 1.00 90.25 287 ASN A N 1
ATOM 2328 C CA . ASN A 1 287 ? -20.485 16.615 35.291 1.00 90.25 287 ASN A CA 1
ATOM 2329 C C . ASN A 1 287 ? -19.462 17.517 36.001 1.00 90.25 287 ASN A C 1
ATOM 2331 O O . ASN A 1 287 ? -18.284 17.539 35.645 1.00 90.25 287 ASN A O 1
ATOM 2335 N N . LYS A 1 288 ? -19.871 18.197 37.079 1.00 90.50 288 LYS A N 1
ATOM 2336 C CA . LYS A 1 288 ? -18.978 19.113 37.807 1.00 90.50 288 LYS A CA 1
ATOM 2337 C C . LYS A 1 288 ? -17.728 18.429 38.375 1.00 90.50 288 LYS A C 1
ATOM 2339 O O . LYS A 1 288 ? -16.669 19.043 38.421 1.00 90.50 288 LYS A O 1
ATOM 2344 N N . PHE A 1 289 ? -17.814 17.156 38.761 1.00 91.94 289 PHE A N 1
ATOM 2345 C CA . PHE A 1 289 ? -16.635 16.400 39.188 1.00 91.94 289 PHE A CA 1
ATOM 2346 C C . PHE A 1 289 ? -15.663 16.141 38.023 1.00 91.94 289 PHE A C 1
ATOM 2348 O O . PHE A 1 289 ? -14.453 16.143 38.229 1.00 91.94 289 PHE A O 1
ATOM 2355 N N . ALA A 1 290 ? -16.164 15.978 36.792 1.00 90.25 290 ALA A N 1
ATOM 2356 C CA . ALA A 1 290 ? -15.318 15.868 35.602 1.00 90.25 290 ALA A CA 1
ATOM 2357 C C . ALA A 1 290 ? -14.603 17.195 35.296 1.00 90.25 290 ALA A C 1
ATOM 2359 O O . ALA A 1 290 ? -13.426 17.177 34.940 1.00 90.25 290 ALA A O 1
ATOM 2360 N N . GLU A 1 291 ? -15.274 18.330 35.509 1.00 91.06 291 GLU A N 1
ATOM 2361 C CA . GLU A 1 291 ? -14.666 19.663 35.404 1.00 91.06 291 GLU A CA 1
ATOM 2362 C C . GLU A 1 291 ? -13.519 19.845 36.415 1.00 91.06 291 GLU A C 1
ATOM 2364 O O . GLU A 1 291 ? -12.430 20.262 36.030 1.00 91.06 291 GLU A O 1
ATOM 2369 N N . CYS A 1 292 ? -13.710 19.436 37.678 1.00 91.56 292 CYS A N 1
ATOM 2370 C CA . CYS A 1 292 ? -12.659 19.479 38.707 1.00 91.56 292 CYS A CA 1
ATOM 2371 C C . CYS A 1 292 ? -11.476 18.534 38.414 1.00 91.56 292 CYS A C 1
ATOM 2373 O O . CYS A 1 292 ? -10.354 18.802 38.833 1.00 91.56 292 CYS A O 1
ATOM 2375 N N . LEU A 1 293 ? -11.693 17.426 37.695 1.00 91.19 293 LEU A N 1
ATOM 2376 C CA . LEU A 1 293 ? -10.624 16.499 37.292 1.00 91.19 293 LEU A CA 1
ATOM 2377 C C . LEU A 1 293 ? -9.811 17.004 36.090 1.00 91.19 293 LEU A C 1
ATOM 2379 O O . LEU A 1 293 ? -8.629 16.671 35.967 1.00 91.19 293 LEU A O 1
ATOM 2383 N N . HIS A 1 294 ? -10.422 17.811 35.220 1.00 89.38 294 HIS A N 1
ATOM 2384 C CA . HIS A 1 294 ? -9.826 18.306 33.979 1.00 89.38 294 HIS A CA 1
ATOM 2385 C C . HIS A 1 294 ? -8.425 18.926 34.139 1.00 89.38 294 HIS A C 1
ATOM 2387 O O . HIS A 1 294 ? -7.508 18.473 33.446 1.00 89.38 294 HIS A O 1
ATOM 2393 N N . PRO A 1 295 ? -8.185 19.882 35.065 1.00 90.12 295 PRO A N 1
ATOM 2394 C CA . PRO A 1 295 ? -6.871 20.511 35.193 1.00 90.12 295 PRO A CA 1
ATOM 2395 C C . PRO A 1 295 ? -5.774 19.528 35.620 1.00 90.12 295 PRO A C 1
ATOM 2397 O O . PRO A 1 295 ? -4.614 19.701 35.248 1.00 90.12 295 PRO A O 1
ATOM 2400 N N . PHE A 1 296 ? -6.110 18.485 36.381 1.00 90.88 296 PHE A N 1
ATOM 2401 C CA . PHE A 1 296 ? -5.137 17.484 36.823 1.00 90.88 296 PHE A CA 1
ATOM 2402 C C . PHE A 1 296 ? -4.795 16.496 35.709 1.00 90.88 296 PHE A C 1
ATOM 2404 O O . PHE A 1 296 ? -3.632 16.127 35.551 1.00 90.88 296 PHE A O 1
ATOM 2411 N N . ILE A 1 297 ? -5.783 16.114 34.899 1.00 87.88 297 ILE A N 1
ATOM 2412 C CA . ILE A 1 297 ? -5.575 15.231 33.748 1.00 87.88 297 ILE A CA 1
ATOM 2413 C C . ILE A 1 297 ? -4.745 15.914 32.662 1.00 87.88 297 ILE A C 1
ATOM 2415 O O . ILE A 1 297 ? -3.854 15.275 32.098 1.00 87.88 297 ILE A O 1
ATOM 2419 N N . ASP A 1 298 ? -4.989 17.194 32.389 1.00 85.12 298 ASP A N 1
ATOM 2420 C CA . ASP A 1 298 ? -4.209 17.932 31.395 1.00 85.12 298 ASP A CA 1
ATOM 2421 C C . ASP A 1 298 ? -2.763 18.120 31.845 1.00 85.12 298 ASP A C 1
ATOM 2423 O O . ASP A 1 298 ? -1.851 17.773 31.096 1.00 85.12 298 ASP A O 1
ATOM 2427 N N . ARG A 1 299 ? -2.530 18.526 33.100 1.00 85.94 299 ARG A N 1
ATOM 2428 C CA . ARG A 1 299 ? -1.167 18.626 33.649 1.00 85.94 299 ARG A CA 1
ATOM 2429 C C . ARG A 1 299 ? -0.439 17.287 33.650 1.00 85.94 299 ARG A C 1
ATOM 2431 O O . ARG A 1 299 ? 0.736 17.239 33.308 1.00 85.94 299 ARG A O 1
ATOM 2438 N N . ALA A 1 300 ? -1.118 16.195 34.001 1.00 84.38 300 ALA A N 1
ATOM 2439 C CA . ALA A 1 300 ? -0.528 14.859 33.949 1.00 84.38 300 ALA A CA 1
ATOM 2440 C C . ALA A 1 300 ? -0.137 14.464 32.513 1.00 84.38 300 ALA A C 1
ATOM 2442 O O . ALA A 1 300 ? 0.910 13.851 32.303 1.00 84.38 300 ALA A O 1
ATOM 2443 N N . ARG A 1 301 ? -0.931 14.852 31.505 1.00 82.06 301 ARG A N 1
ATOM 2444 C CA . ARG A 1 301 ? -0.579 14.652 30.089 1.00 82.06 301 ARG A CA 1
ATOM 2445 C C . ARG A 1 301 ? 0.583 15.530 29.650 1.00 82.06 301 ARG A C 1
ATOM 2447 O O . ARG A 1 301 ? 1.462 15.039 28.950 1.00 82.06 301 ARG A O 1
ATOM 2454 N N . GLU A 1 302 ? 0.593 16.800 30.032 1.00 80.31 302 GLU A N 1
ATOM 2455 C CA . GLU A 1 302 ? 1.652 17.750 29.683 1.00 80.31 302 GLU A CA 1
ATOM 2456 C C . GLU A 1 302 ? 2.990 17.374 30.321 1.00 80.31 302 GLU A C 1
ATOM 2458 O O . GLU A 1 302 ? 4.008 17.363 29.630 1.00 80.31 302 GLU A O 1
ATOM 2463 N N . ALA A 1 303 ? 2.992 16.990 31.600 1.00 79.06 303 ALA A N 1
ATOM 2464 C CA . ALA A 1 303 ? 4.177 16.511 32.304 1.00 79.06 303 ALA A CA 1
ATOM 2465 C C . ALA A 1 303 ? 4.736 15.238 31.653 1.00 79.06 303 ALA A C 1
ATOM 2467 O O . ALA A 1 303 ? 5.920 15.182 31.322 1.00 79.06 303 ALA A O 1
ATOM 2468 N N . ASN A 1 304 ? 3.867 14.260 31.372 1.00 78.69 304 ASN A N 1
ATOM 2469 C CA . ASN A 1 304 ? 4.262 13.031 30.689 1.00 78.69 304 ASN A CA 1
ATOM 2470 C C . ASN A 1 304 ? 4.798 13.314 29.275 1.00 78.69 304 ASN A C 1
ATOM 2472 O O . ASN A 1 304 ? 5.808 12.755 28.853 1.00 78.69 304 ASN A O 1
ATOM 2476 N N . ASN A 1 305 ? 4.159 14.231 28.542 1.00 71.25 305 ASN A N 1
ATOM 2477 C CA . ASN A 1 305 ? 4.643 14.626 27.228 1.00 71.25 305 ASN A CA 1
ATOM 2478 C C . ASN A 1 305 ? 6.018 15.300 27.329 1.00 71.25 305 ASN A C 1
ATOM 2480 O O . ASN A 1 305 ? 6.922 14.926 26.597 1.00 71.25 305 ASN A O 1
ATOM 2484 N N . SER A 1 306 ? 6.217 16.224 28.266 1.00 71.81 306 SER A N 1
ATOM 2485 C CA . SER A 1 306 ? 7.483 16.953 28.427 1.00 71.81 306 SER A CA 1
ATOM 2486 C C . SER A 1 306 ? 8.643 16.033 28.822 1.00 71.81 306 SER A C 1
ATOM 2488 O O . SER A 1 306 ? 9.765 16.218 28.357 1.00 71.81 306 SER A O 1
ATOM 2490 N N . GLN A 1 307 ? 8.366 15.013 29.636 1.00 70.75 307 GLN A N 1
ATOM 2491 C CA . GLN A 1 307 ? 9.357 14.048 30.106 1.00 70.75 307 GLN A CA 1
ATOM 2492 C C . GLN A 1 307 ? 9.810 13.070 29.010 1.00 70.75 307 GLN A C 1
ATOM 2494 O O . GLN A 1 307 ? 10.992 12.739 28.944 1.00 70.75 307 GLN A O 1
ATOM 2499 N N . TYR A 1 308 ? 8.901 12.633 28.131 1.00 63.62 308 TYR A N 1
ATOM 2500 C CA . TYR A 1 308 ? 9.184 11.556 27.171 1.00 63.62 308 TYR A CA 1
ATOM 2501 C C . TYR A 1 308 ? 9.212 11.988 25.695 1.00 63.62 308 TYR A C 1
ATOM 2503 O O . TYR A 1 308 ? 9.670 11.221 24.852 1.00 63.62 308 TYR A O 1
ATOM 2511 N N . TRP A 1 309 ? 8.776 13.202 25.336 1.00 55.09 309 TRP A N 1
ATOM 2512 C CA . TRP A 1 309 ? 8.819 13.676 23.940 1.00 55.09 309 TRP A CA 1
ATOM 2513 C C . TRP A 1 309 ? 10.171 14.217 23.485 1.00 55.09 309 TRP A C 1
ATOM 2515 O O . TRP A 1 309 ? 10.413 14.280 22.279 1.00 55.09 309 TRP A O 1
ATOM 2525 N N . HIS A 1 310 ? 11.035 14.617 24.418 1.00 54.09 310 HIS A N 1
ATOM 2526 C CA . HIS A 1 310 ? 12.344 15.198 24.110 1.00 54.09 310 HIS A CA 1
ATOM 2527 C C . HIS A 1 310 ? 13.510 14.212 24.269 1.00 54.09 310 HIS A C 1
ATOM 2529 O O . HIS A 1 310 ? 14.652 14.588 24.012 1.00 54.09 310 HIS A O 1
ATOM 2535 N N . MET A 1 311 ? 13.251 12.958 24.659 1.00 47.03 311 MET A N 1
ATOM 2536 C CA . MET A 1 311 ? 14.312 11.960 24.792 1.00 47.03 311 MET A CA 1
ATOM 2537 C C . MET A 1 311 ? 14.786 11.473 23.410 1.00 47.03 311 MET A C 1
ATOM 2539 O O . MET A 1 311 ? 13.964 11.022 22.606 1.00 47.03 311 MET A O 1
ATOM 2543 N N . PRO A 1 312 ? 16.094 11.560 23.097 1.00 39.31 312 PRO A N 1
ATOM 2544 C CA . PRO A 1 312 ? 16.638 11.014 21.862 1.00 39.31 312 PRO A CA 1
ATOM 2545 C C . PRO A 1 312 ? 16.468 9.491 21.838 1.00 39.31 312 PRO A C 1
ATOM 2547 O O . PRO A 1 312 ? 16.643 8.814 22.849 1.00 39.31 312 PRO A O 1
ATOM 2550 N N . SER A 1 313 ? 16.174 8.950 20.655 1.00 41.34 313 SER A N 1
ATOM 2551 C CA . SER A 1 313 ? 15.787 7.554 20.381 1.00 41.34 313 SER A CA 1
ATOM 2552 C C . SER A 1 313 ? 16.765 6.462 20.851 1.00 41.34 313 SER A C 1
ATOM 2554 O O . SER A 1 313 ? 16.475 5.287 20.666 1.00 41.34 313 SER A O 1
ATOM 2556 N N . ASN A 1 314 ? 17.918 6.835 21.411 1.00 37.78 314 ASN A N 1
ATOM 2557 C CA . ASN A 1 314 ? 19.000 5.937 21.815 1.00 37.78 314 ASN A CA 1
ATOM 2558 C C . ASN A 1 314 ? 19.019 5.641 23.329 1.00 37.78 314 ASN A C 1
ATOM 2560 O O . ASN A 1 314 ? 19.947 4.988 23.794 1.00 37.78 314 ASN A O 1
ATOM 2564 N N . GLN A 1 315 ? 18.050 6.142 24.103 1.00 37.41 315 GLN A N 1
ATOM 2565 C CA . GLN A 1 315 ? 17.948 5.917 25.557 1.00 37.41 315 GLN A CA 1
ATOM 2566 C C . GLN A 1 315 ? 16.597 5.316 25.994 1.00 37.41 315 GLN A C 1
ATOM 2568 O O . GLN A 1 315 ? 16.240 5.401 27.167 1.00 37.41 315 GLN A O 1
ATOM 2573 N N . ILE A 1 316 ? 15.856 4.708 25.059 1.00 38.47 316 ILE A N 1
ATOM 2574 C CA . ILE A 1 316 ? 14.644 3.911 25.323 1.00 38.47 316 ILE A CA 1
ATOM 2575 C C . ILE A 1 316 ? 14.944 2.450 25.007 1.00 38.47 316 ILE A C 1
ATOM 2577 O O . ILE A 1 316 ? 15.489 2.202 23.908 1.00 38.47 316 IL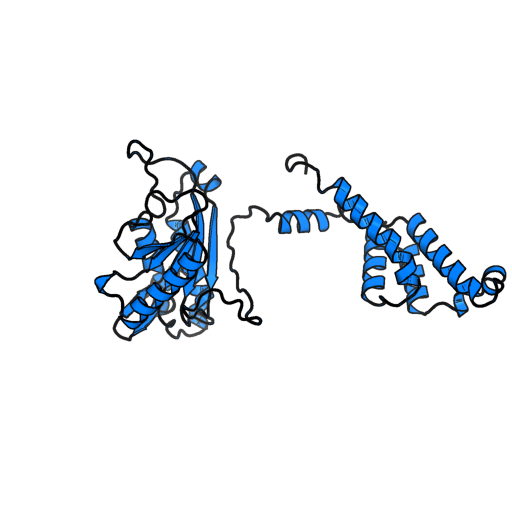E A O 1
#

Solvent-accessible surface area (backbone atoms only — not comparable to full-atom values): 17613 Å² total; per-residue (Å²): 124,64,35,36,39,39,31,79,46,38,75,91,76,54,53,70,69,58,52,52,48,51,50,53,41,53,52,55,41,42,77,67,79,36,49,72,48,78,27,38,46,83,64,44,66,37,46,57,66,57,83,62,34,41,37,36,37,48,45,67,25,36,48,48,92,60,65,74,75,64,73,72,49,55,65,74,64,25,66,74,35,73,87,52,34,48,62,41,29,18,37,63,45,101,92,42,69,43,51,46,67,54,46,43,57,47,42,50,74,16,18,63,86,40,36,56,43,101,83,70,46,80,49,97,64,52,51,33,35,35,40,36,40,36,31,21,63,20,52,90,49,33,60,60,44,49,50,50,36,49,55,52,43,60,70,69,43,75,76,53,70,76,43,47,78,44,43,44,60,40,46,37,50,38,31,72,46,62,78,76,60,90,60,82,59,83,90,63,82,84,65,66,55,69,70,57,74,86,70,64,43,74,66,53,45,46,52,46,43,57,66,33,82,89,56,41,45,51,34,50,71,66,59,52,48,53,26,50,50,53,38,44,51,59,43,8,56,77,52,82,41,49,31,49,79,70,68,45,46,65,83,72,48,52,72,66,54,53,50,49,52,51,50,48,74,68,40,92,45,35,48,54,23,30,52,52,52,53,53,46,31,71,76,38,63,87,38,68,59,32,56,43,40,44,67,58,54,50,50,25,47,51,52,44,44,65,68,62,70,73,60,64,87,86,81,117

Organism: Legionella micdadei (NCBI:txid451)

Sequence (316 aa):
MPYYLYIPIAQKNIPANLRSTIKQWVDIEKKRNKDVIVTYLGDKGLINLPQHAKIYVLAPGQAIETPQFLRKVPTKLALGFESTARQFYLSLNPAQQIFVPDIVTNMVADGLFVKNDEHGQQSKTGYNLRIKLFFFDAKKQAQRLAEVFYELLSEQAPRDEEMRALNNIRLDYYPNYTIQGPRKINEQPDHKYTQTTPTKRTKDIRDSIYNNEVCKPVLTLEQVKLAIDEYNRYKSSRCCGLSGLLGLNGLFSSDESTYAIRALNGASCDTTRFEIAQRYMRKYPENKFAECLHPFIDRAREANNSQYWHMPSNQI

Nearest PDB structures (foldseek):
  5f9y-assembly3_A  TM=7.799E-01  e=1.098E+00  Cryptosporidium parvum
  7f97-assembly1_A  TM=6.705E-01  e=5.685E-01  Plasmodium falciparum 3D7
  2v4u-assembly1_A  TM=3.758E-01  e=5.355E-01  Homo sapiens
  6pup-assembly1_A  TM=4.204E-01  e=1.880E+00  Schizosaccharomyces japonicus yFS275
  9iiz-assembly1_A  TM=2.102E-01  e=4.216E-01  Ephydatia fluviatilis

Mean predicted aligned error: 17.22 Å

Radius of gyration: 29.2 Å; Cα contacts (8 Å, |Δi|>4): 449; chains: 1; bounding box: 58×52×87 Å